Protein AF-A0AAE3C5A6-F1 (afdb_monomer_lite)

Foldseek 3Di:
DDDDDPAAEAEDELVVLLCLLPLVNLLVVQVVVVVVCVPPPDDDPLNVLCVVLPSNRSSVVSLVVVLVVCLRHQYEYACQLDDVVSVVSSCVSNVHDVQRHRYKHWDQFPVQGTFWIQCDADPVRGGPLFKTFGDPSWQKWWDDPNDIGGLLPDDWAKTFIFTWDDDPPDIDGRHGSQWIWTFDDNPDGTMTTSHIWGEKDWQPFDKDFDPVVVADPPWTKIFIQWDDFPQQTFHRLSQLQVQLCVVFVPPDRWAWEWEADQVSQAIEIETQDAPPTNQDDDVSSLVSSVVTPRCPRVVVCVVVRRYHYYYDNDDGIDTPDDLVVVVVCCVVVVDPPCSSDDGNYMYIHDDPPPPD

Radius of gyration: 23.06 Å; chains: 1; bounding box: 64×59×74 Å

Secondary structure (DSSP, 8-state):
--PPP---EEE--HHHHHHHH-HHHHHHHHHHHHHH-TT-----HHHHHHHHH-HHHHHHHHHHHHHHHHTTPEEEE--TT--HHHHHHHHHHHTPPTT---EEEEEEETTTEEEEE---B-TTS-B-TTEEEEPTTSEEEEEETTEEEEGGGPPSEEEEEEEEEEETTEEEEEEEEEEEEEEEE-SSS-EEEEEEEEBPEE-SS-EEE-GGG-PPTT-EEEE-SEEEETTEEEE-HHHHHHHHHHHTT-SSPP-EEEEEPTTSS-EEEEEE--TT-S--HHHHHHHHHTTSTT-HHHHHHHHTTSEEEEEESS--EEESS-HHHHHHHHHTTSS-GGGGPPPSEEEEE-------

pLDDT: mean 84.57, std 10.91, range [27.14, 95.44]

Sequence (356 aa):
MLSLENISIVSAPASTILGWADLDKLHQSLKNSLNTLVGSRESSDLIRMISNLGVGAAAVELQKLLSKALSQATIVFSISSMTENDWSKIRKFMGWKRGSERYTNLYVGSEVGPFAANIDRDDSGLPLSDRMLVFPLSLPAVRRGEKIEPISRTREGLSRLLVSRLNGSEPIINIDTGDVVTIVDQRGLPKIGGQVLRAAFPLKIGLRFSSELKILQGSKVFVGDYFNIKGLEIVNPHRLLTCLSSKCKMKERLSALIVADIDMRQFVMILPILQSSRCTGVEDIKNKLSQCPGVEYIRRAIQGNQLRLETISSQPFETETPKSELLKRVKNGELPKGILKRWPLYLIIPSPTLAH

Structure (mmCIF, N/CA/C/O backbone):
data_AF-A0AAE3C5A6-F1
#
_entry.id   AF-A0AAE3C5A6-F1
#
loop_
_atom_site.group_PDB
_atom_site.id
_atom_site.type_symbol
_atom_site.label_atom_id
_atom_site.label_alt_id
_atom_site.label_comp_id
_atom_site.label_asym_id
_atom_site.label_entity_id
_atom_site.label_seq_id
_atom_site.pdbx_PDB_ins_code
_atom_site.Cartn_x
_atom_site.Cartn_y
_atom_site.Cartn_z
_atom_site.occupancy
_atom_site.B_iso_or_equiv
_atom_site.auth_seq_id
_atom_site.auth_comp_id
_atom_site.auth_asym_id
_atom_site.auth_atom_id
_atom_site.pdbx_PDB_model_num
ATOM 1 N N . MET A 1 1 ? 9.953 -26.834 -33.637 1.00 33.88 1 MET A N 1
ATOM 2 C CA . MET A 1 1 ? 11.011 -25.946 -33.113 1.00 33.88 1 MET A CA 1
ATOM 3 C C . MET A 1 1 ? 10.310 -24.839 -32.337 1.00 33.88 1 MET A C 1
ATOM 5 O O . MET A 1 1 ? 9.593 -24.064 -32.949 1.00 33.88 1 MET A O 1
ATOM 9 N N . LEU A 1 2 ? 10.381 -24.848 -31.003 1.00 27.14 2 LEU A N 1
ATOM 10 C CA . LEU A 1 2 ? 9.843 -23.768 -30.166 1.00 27.14 2 LEU A CA 1
ATOM 11 C C . LEU A 1 2 ? 10.944 -22.712 -30.038 1.00 27.14 2 LEU A C 1
ATOM 13 O O . LEU A 1 2 ? 11.921 -22.944 -29.332 1.00 27.14 2 LEU A O 1
ATOM 17 N N . SER A 1 3 ? 10.832 -21.597 -30.757 1.00 34.69 3 SER A N 1
ATOM 18 C CA . SER A 1 3 ? 11.680 -20.426 -30.521 1.00 34.69 3 SER A CA 1
ATOM 19 C C . SER A 1 3 ? 10.935 -19.467 -29.601 1.00 34.69 3 SER A C 1
ATOM 21 O O . SER A 1 3 ? 9.836 -19.026 -29.936 1.00 34.69 3 SER A O 1
ATOM 23 N N . LEU A 1 4 ? 11.522 -19.135 -28.454 1.00 50.72 4 LEU A N 1
ATOM 24 C CA . LEU A 1 4 ? 11.087 -17.969 -27.692 1.00 50.72 4 LEU A CA 1
ATOM 25 C C . LEU A 1 4 ? 11.576 -16.724 -28.439 1.00 50.72 4 LEU A C 1
ATOM 27 O O . LEU A 1 4 ? 12.744 -16.657 -28.822 1.00 50.72 4 LEU A O 1
ATOM 31 N N . GLU A 1 5 ? 10.688 -15.755 -28.670 1.00 57.66 5 GLU A N 1
ATOM 32 C CA . GLU A 1 5 ? 11.098 -14.417 -29.105 1.00 57.66 5 GLU A CA 1
ATOM 33 C C . GLU A 1 5 ? 12.124 -13.838 -28.112 1.00 57.66 5 GLU A C 1
ATOM 35 O O . GLU A 1 5 ? 12.179 -14.244 -26.948 1.00 57.66 5 GLU A O 1
ATOM 40 N N . ASN A 1 6 ? 12.941 -12.876 -28.549 1.00 60.81 6 ASN A N 1
ATOM 41 C CA . ASN A 1 6 ? 13.829 -12.144 -27.645 1.00 60.81 6 ASN A CA 1
ATOM 42 C C . ASN A 1 6 ? 12.987 -11.322 -26.653 1.00 60.81 6 ASN A C 1
ATOM 44 O O . ASN A 1 6 ? 12.612 -10.182 -26.928 1.00 60.81 6 ASN A O 1
ATOM 48 N N . ILE A 1 7 ? 12.675 -11.910 -25.498 1.00 68.12 7 ILE A N 1
ATOM 49 C CA . ILE A 1 7 ? 11.911 -11.268 -24.430 1.00 68.12 7 ILE A CA 1
ATOM 50 C C . ILE A 1 7 ? 12.892 -10.609 -23.454 1.00 68.12 7 ILE A C 1
ATOM 52 O O . ILE A 1 7 ? 13.649 -11.286 -22.761 1.00 68.12 7 ILE A O 1
ATOM 56 N N . SER A 1 8 ? 12.829 -9.281 -23.345 1.00 77.75 8 SER A N 1
ATOM 57 C CA . SER A 1 8 ? 13.505 -8.532 -22.280 1.00 77.75 8 SER A CA 1
ATOM 58 C C . SER A 1 8 ? 12.577 -8.394 -21.073 1.00 77.75 8 SER A C 1
ATOM 60 O O . SER A 1 8 ? 11.500 -7.802 -21.178 1.00 77.75 8 SER A O 1
ATOM 62 N N . ILE A 1 9 ? 12.994 -8.921 -19.919 1.00 81.00 9 ILE A N 1
ATOM 63 C CA . ILE A 1 9 ? 12.240 -8.848 -18.659 1.00 81.00 9 ILE A CA 1
ATOM 64 C C . ILE A 1 9 ? 12.990 -7.964 -17.670 1.00 81.00 9 ILE A C 1
ATOM 66 O O . ILE A 1 9 ? 14.184 -8.143 -17.443 1.00 81.00 9 ILE A O 1
ATOM 70 N N . VAL A 1 10 ? 12.273 -7.034 -17.042 1.00 81.38 10 VAL A N 1
ATOM 71 C CA . VAL A 1 10 ? 12.812 -6.176 -15.982 1.00 81.38 10 VAL A CA 1
ATOM 72 C C . VAL A 1 10 ? 11.997 -6.418 -14.723 1.00 81.38 10 VAL A C 1
ATOM 74 O O . VAL A 1 10 ? 10.833 -6.033 -14.647 1.00 81.38 10 VAL A O 1
ATOM 77 N N . SER A 1 11 ? 12.608 -7.054 -13.726 1.00 83.50 11 SER A N 1
ATOM 78 C CA . SER A 1 11 ? 12.000 -7.246 -12.409 1.00 83.50 11 SER A CA 1
ATOM 79 C C . SER A 1 11 ? 12.564 -6.222 -11.433 1.00 83.50 11 SER A C 1
ATOM 81 O O . SER A 1 11 ? 13.764 -6.217 -11.153 1.00 83.50 11 SER A O 1
ATOM 83 N N . ALA A 1 12 ? 11.717 -5.320 -10.942 1.00 81.56 12 ALA A N 1
ATOM 84 C CA . ALA A 1 12 ? 12.124 -4.280 -10.004 1.00 81.56 12 ALA A CA 1
ATOM 85 C C . ALA A 1 12 ? 10.945 -3.836 -9.126 1.00 81.56 12 ALA A C 1
ATOM 87 O O . ALA A 1 12 ? 9.796 -3.898 -9.557 1.00 81.56 12 ALA A O 1
ATOM 88 N N . PRO A 1 13 ? 11.184 -3.317 -7.909 1.00 81.69 13 PRO A N 1
ATOM 89 C CA . PRO A 1 13 ? 10.126 -2.685 -7.129 1.00 81.69 13 PRO A CA 1
ATOM 90 C C . PRO A 1 13 ? 9.462 -1.538 -7.904 1.00 81.69 13 PRO A C 1
ATOM 92 O O . PRO A 1 13 ? 10.146 -0.740 -8.548 1.00 81.69 13 PRO A O 1
ATOM 95 N N . ALA A 1 14 ? 8.142 -1.381 -7.762 1.00 82.50 14 ALA A N 1
ATOM 96 C CA . ALA A 1 14 ? 7.380 -0.302 -8.405 1.00 82.50 14 ALA A CA 1
ATOM 97 C C . ALA A 1 14 ? 7.975 1.089 -8.136 1.00 82.50 14 ALA A C 1
ATOM 99 O O . ALA A 1 14 ? 8.014 1.951 -9.011 1.00 82.50 14 ALA A O 1
ATOM 100 N N . SER A 1 15 ? 8.485 1.300 -6.917 1.00 82.38 15 SER A N 1
ATOM 101 C CA . SER A 1 15 ? 9.137 2.543 -6.502 1.00 82.38 15 SER A CA 1
ATOM 102 C C . SER A 1 15 ? 10.392 2.869 -7.309 1.00 82.38 15 SER A C 1
ATOM 104 O O . SER A 1 15 ? 10.692 4.045 -7.485 1.00 82.38 15 SER A O 1
ATOM 106 N N . THR A 1 16 ? 11.117 1.853 -7.782 1.00 86.31 16 THR A N 1
ATOM 107 C CA . THR A 1 16 ? 12.322 2.019 -8.601 1.00 86.31 16 THR A CA 1
ATOM 108 C C . THR A 1 16 ? 11.945 2.491 -9.999 1.00 86.31 16 THR A C 1
ATOM 110 O O . THR A 1 16 ? 12.441 3.525 -10.438 1.00 86.31 16 THR A O 1
ATOM 113 N N . ILE A 1 17 ? 10.991 1.812 -10.649 1.00 88.25 17 ILE A N 1
ATOM 114 C CA . ILE A 1 17 ? 10.481 2.214 -11.970 1.00 88.25 17 ILE A CA 1
ATOM 115 C C . ILE A 1 17 ? 9.883 3.623 -11.908 1.00 88.25 17 ILE A C 1
ATOM 117 O O . ILE A 1 17 ? 10.185 4.476 -12.740 1.00 88.25 17 ILE A O 1
ATOM 121 N N . LEU A 1 18 ? 9.090 3.907 -10.871 1.00 89.25 18 LEU A N 1
ATOM 122 C CA . LEU A 1 18 ? 8.539 5.238 -10.635 1.00 89.25 18 LEU A CA 1
ATOM 123 C C . LEU A 1 18 ? 9.635 6.281 -10.368 1.00 89.25 18 LEU A C 1
ATOM 125 O O . LEU A 1 18 ? 9.471 7.433 -10.746 1.00 89.25 18 LEU A O 1
ATOM 129 N N . GLY A 1 19 ? 10.739 5.902 -9.721 1.00 90.25 19 GLY A N 1
ATOM 130 C CA . GLY A 1 19 ? 11.899 6.770 -9.515 1.00 90.25 19 GLY A CA 1
ATOM 131 C C . GLY A 1 19 ? 12.565 7.187 -10.826 1.00 90.25 19 GLY A C 1
ATOM 132 O O . GLY A 1 19 ? 12.974 8.336 -10.947 1.00 90.25 19 GLY A O 1
ATOM 133 N N . TRP A 1 20 ? 12.612 6.295 -11.819 1.00 91.19 20 TRP A N 1
ATOM 134 C CA . TRP A 1 20 ? 13.094 6.615 -13.167 1.00 91.19 20 TRP A CA 1
ATOM 135 C C . TRP A 1 20 ? 12.087 7.443 -13.968 1.00 91.19 20 TRP A C 1
ATOM 137 O O . TRP A 1 20 ? 12.475 8.378 -14.665 1.00 91.19 20 TRP A O 1
ATOM 147 N N . ALA A 1 21 ? 10.793 7.137 -13.845 1.00 92.06 21 ALA A N 1
ATOM 148 C CA . ALA A 1 21 ? 9.720 7.830 -14.558 1.00 92.06 21 ALA A CA 1
ATOM 149 C C . ALA A 1 21 ? 9.434 9.251 -14.026 1.00 92.06 21 ALA A C 1
ATOM 151 O O . ALA A 1 21 ? 8.915 10.102 -14.748 1.00 92.06 21 ALA A O 1
ATOM 152 N N . ASP A 1 22 ? 9.751 9.520 -12.760 1.00 93.25 22 ASP A N 1
ATOM 153 C CA . ASP A 1 22 ? 9.492 10.791 -12.086 1.00 93.25 22 ASP A CA 1
ATOM 154 C C . ASP A 1 22 ? 10.733 11.693 -12.126 1.00 93.25 22 ASP A C 1
ATOM 156 O O . ASP A 1 22 ? 11.653 11.532 -11.323 1.00 93.25 22 ASP A O 1
ATOM 160 N N . LEU A 1 23 ? 10.760 12.643 -13.066 1.00 91.12 23 LEU A N 1
ATOM 161 C CA . LEU A 1 23 ? 11.948 13.455 -13.357 1.00 91.12 23 LEU A CA 1
ATOM 162 C C . LEU A 1 23 ? 12.473 14.211 -12.126 1.00 91.12 23 LEU A C 1
ATOM 164 O O . LEU A 1 23 ? 13.682 14.269 -11.914 1.00 91.12 23 LEU A O 1
ATOM 168 N N . ASP A 1 24 ? 11.579 14.720 -11.275 1.00 89.94 24 ASP A N 1
ATOM 169 C CA . ASP A 1 24 ? 11.961 15.417 -10.043 1.00 89.94 24 ASP A CA 1
ATOM 170 C C . ASP A 1 24 ? 12.698 14.489 -9.071 1.00 89.94 24 ASP A C 1
ATOM 172 O O . ASP A 1 24 ? 13.691 14.882 -8.453 1.00 89.94 24 ASP A O 1
ATOM 176 N N . LYS A 1 25 ? 12.243 13.235 -8.953 1.00 88.62 25 LYS A N 1
ATOM 177 C CA . LYS A 1 25 ? 12.907 12.235 -8.108 1.00 88.62 25 LYS A CA 1
ATOM 178 C C . LYS A 1 25 ? 14.245 11.830 -8.694 1.00 88.62 25 LYS A C 1
ATOM 180 O O . LYS A 1 25 ? 15.215 11.766 -7.948 1.00 88.62 25 LYS A O 1
ATOM 185 N N . LEU A 1 26 ? 14.309 11.596 -10.005 1.00 88.94 26 LEU A N 1
ATOM 186 C CA . LEU A 1 26 ? 15.558 11.263 -10.682 1.00 88.94 26 LEU A CA 1
ATOM 187 C C . LEU A 1 26 ? 16.595 12.377 -10.487 1.00 88.94 26 LEU A C 1
ATOM 189 O O . LEU A 1 26 ? 17.723 12.103 -10.084 1.00 88.94 26 LEU A O 1
ATOM 193 N N . HIS A 1 27 ? 16.189 13.634 -10.672 1.00 90.44 27 HIS A N 1
ATOM 194 C CA . HIS A 1 27 ? 17.031 14.804 -10.439 1.00 90.44 27 HIS A CA 1
ATOM 195 C C . HIS A 1 27 ? 17.546 14.870 -8.990 1.00 90.44 27 HIS A C 1
ATOM 197 O O . HIS A 1 27 ? 18.751 15.014 -8.767 1.00 90.44 27 HIS A O 1
ATOM 203 N N . GLN A 1 28 ? 16.665 14.711 -7.996 1.00 86.88 28 GLN A N 1
ATOM 204 C CA . GLN A 1 28 ? 17.061 14.693 -6.582 1.00 86.88 28 GLN A CA 1
ATOM 205 C C . GLN A 1 28 ? 17.999 13.526 -6.250 1.00 86.88 28 GLN A C 1
ATOM 207 O O . GLN A 1 28 ? 18.977 13.713 -5.528 1.00 86.88 28 GLN A O 1
ATOM 212 N N . SER A 1 29 ? 17.730 12.333 -6.782 1.00 84.69 29 SER A N 1
ATOM 213 C CA . SER A 1 29 ? 18.579 11.156 -6.597 1.00 84.69 29 SER A CA 1
ATOM 214 C C . SER A 1 29 ? 19.974 11.369 -7.177 1.00 84.69 29 SER A C 1
ATOM 216 O O . SER A 1 29 ? 20.945 11.116 -6.472 1.00 84.69 29 SER A O 1
ATOM 218 N N . LEU A 1 30 ? 20.088 11.907 -8.395 1.00 85.31 30 LEU A N 1
ATOM 219 C CA . LEU A 1 30 ? 21.380 12.229 -9.009 1.00 85.31 30 LEU A CA 1
ATOM 220 C C . LEU A 1 30 ? 22.160 13.248 -8.175 1.00 85.31 30 LEU A C 1
ATOM 222 O O . LEU A 1 30 ? 23.334 13.032 -7.882 1.00 85.31 30 LEU A O 1
ATOM 226 N N . LYS A 1 31 ? 21.498 14.320 -7.720 1.00 85.19 31 LYS A N 1
ATOM 227 C CA . LYS A 1 31 ? 22.115 15.327 -6.846 1.00 85.19 31 LYS A CA 1
ATOM 228 C C . LYS A 1 31 ? 22.648 14.708 -5.550 1.00 85.19 31 LYS A C 1
ATOM 230 O O . LYS A 1 31 ? 23.776 14.983 -5.152 1.00 85.19 31 LYS A O 1
ATOM 235 N N . ASN A 1 32 ? 21.854 13.853 -4.905 1.00 82.69 32 ASN A N 1
ATOM 236 C CA . ASN A 1 32 ? 22.250 13.189 -3.663 1.00 82.69 32 ASN A CA 1
ATOM 237 C C . ASN A 1 32 ? 23.428 12.230 -3.873 1.00 82.69 32 ASN A C 1
ATOM 239 O O . ASN A 1 32 ? 24.357 12.236 -3.071 1.00 82.69 32 ASN A O 1
ATOM 243 N N . SER A 1 33 ? 23.408 11.445 -4.954 1.00 77.94 33 SER A N 1
ATOM 244 C CA . SER A 1 33 ? 24.492 10.522 -5.297 1.00 77.94 33 SER A CA 1
ATOM 245 C C . SER A 1 33 ? 25.804 11.254 -5.587 1.00 77.94 33 SER A C 1
ATOM 247 O O . SER A 1 33 ? 26.853 10.827 -5.115 1.00 77.94 33 SER A O 1
ATOM 249 N N . LEU A 1 34 ? 25.764 12.386 -6.292 1.00 77.44 34 LEU A N 1
ATOM 250 C CA . LEU A 1 34 ? 26.961 13.193 -6.556 1.00 77.44 34 LEU A CA 1
ATOM 251 C C . LEU A 1 34 ? 27.562 13.785 -5.279 1.00 77.44 34 LEU A C 1
ATOM 253 O O . LEU A 1 34 ? 28.775 13.739 -5.097 1.00 77.44 34 LEU A O 1
ATOM 257 N N . ASN A 1 35 ? 26.723 14.260 -4.355 1.00 71.38 35 ASN A N 1
ATOM 258 C CA . ASN A 1 35 ? 27.187 14.781 -3.067 1.00 71.38 35 ASN A CA 1
ATOM 259 C C . ASN A 1 35 ? 27.873 13.708 -2.203 1.00 71.38 35 ASN A C 1
ATOM 261 O O . ASN A 1 35 ? 28.701 14.042 -1.361 1.00 71.38 35 ASN A O 1
ATOM 265 N N . THR A 1 36 ? 27.552 12.425 -2.405 1.00 66.75 36 THR A N 1
ATOM 266 C CA . THR A 1 36 ? 28.224 11.303 -1.724 1.00 66.75 36 THR A CA 1
ATOM 267 C C . THR A 1 36 ? 29.510 10.833 -2.407 1.00 66.75 36 THR A C 1
ATOM 269 O O . THR A 1 36 ? 30.253 10.065 -1.807 1.00 66.75 36 THR A O 1
ATOM 272 N N . LEU A 1 37 ? 29.787 11.289 -3.632 1.00 66.56 37 LEU A N 1
ATOM 273 C CA . LEU A 1 37 ? 30.962 10.909 -4.430 1.00 66.56 37 LEU A CA 1
ATOM 274 C C . LEU A 1 37 ? 32.119 11.919 -4.327 1.00 66.56 37 LEU A C 1
ATOM 276 O O . LEU A 1 37 ? 33.119 11.787 -5.032 1.00 66.56 37 LEU A O 1
ATOM 280 N N . VAL A 1 38 ? 32.013 12.922 -3.445 1.00 55.25 38 VAL A N 1
ATOM 281 C CA . VAL A 1 38 ? 33.084 13.893 -3.176 1.00 55.25 38 VAL A CA 1
ATOM 282 C C . VAL A 1 38 ? 34.313 13.144 -2.636 1.00 55.25 38 VAL A C 1
ATOM 284 O O . VAL A 1 38 ? 34.378 12.814 -1.457 1.00 55.25 38 VAL A O 1
ATOM 287 N N . GLY A 1 39 ? 35.271 12.837 -3.520 1.00 53.84 39 GLY A N 1
ATOM 288 C CA . GLY A 1 39 ? 36.528 12.148 -3.199 1.00 53.84 39 GLY A CA 1
ATOM 289 C C . GLY A 1 39 ? 36.825 10.867 -3.994 1.00 53.84 39 GLY A C 1
ATOM 290 O O . GLY A 1 39 ? 37.961 10.397 -3.948 1.00 53.84 39 GLY A O 1
ATOM 291 N N . SER A 1 40 ? 35.876 10.306 -4.757 1.00 57.16 40 SER A N 1
ATOM 292 C CA . SER A 1 40 ? 36.147 9.124 -5.597 1.00 57.16 40 SER A CA 1
ATOM 293 C C . SER A 1 40 ? 36.776 9.532 -6.936 1.00 57.16 40 SER A C 1
ATOM 295 O O . SER A 1 40 ? 36.159 10.263 -7.708 1.00 57.16 40 SER A O 1
ATOM 297 N N . ARG A 1 41 ? 37.994 9.055 -7.229 1.00 51.75 41 ARG A N 1
ATOM 298 C CA . ARG A 1 41 ? 38.769 9.405 -8.442 1.00 51.75 41 ARG A CA 1
ATOM 299 C C . ARG A 1 41 ? 38.295 8.734 -9.743 1.00 51.75 41 ARG A C 1
ATOM 301 O O . ARG A 1 41 ? 38.885 8.979 -10.790 1.00 51.75 41 ARG A O 1
ATOM 308 N N . GLU A 1 42 ? 37.245 7.919 -9.714 1.00 55.28 42 GLU A N 1
ATOM 309 C CA . GLU A 1 42 ? 36.729 7.261 -10.918 1.00 55.28 42 GLU A CA 1
ATOM 310 C C . GLU A 1 42 ? 35.677 8.129 -11.622 1.00 55.28 42 GLU A C 1
ATOM 312 O O . GLU A 1 42 ? 34.523 8.229 -11.204 1.00 55.28 42 GLU A O 1
ATOM 317 N N . SER A 1 43 ? 36.083 8.765 -12.725 1.00 56.03 43 SER A N 1
ATOM 318 C CA . SER A 1 43 ? 35.177 9.479 -13.628 1.00 56.03 43 SER A CA 1
ATOM 319 C C . SER A 1 43 ? 34.438 8.478 -14.514 1.00 56.03 43 SER A C 1
ATOM 321 O O . SER A 1 43 ? 34.853 8.211 -15.641 1.00 56.03 43 SER A O 1
ATOM 323 N N . SER A 1 44 ? 33.319 7.944 -14.031 1.00 71.38 44 SER A N 1
ATOM 324 C CA . SER A 1 44 ? 32.390 7.219 -14.905 1.00 71.38 44 SER A CA 1
ATOM 325 C C . SER A 1 44 ? 31.837 8.154 -15.994 1.00 71.38 44 SER A C 1
ATOM 327 O O . SER A 1 44 ? 31.675 9.357 -15.768 1.00 71.38 44 SER A O 1
ATOM 329 N N . ASP A 1 45 ? 31.501 7.615 -17.172 1.00 76.62 45 ASP A N 1
ATOM 330 C CA . ASP A 1 45 ? 30.868 8.378 -18.264 1.00 76.62 45 ASP A CA 1
ATOM 331 C C . ASP A 1 45 ? 29.616 9.145 -17.800 1.00 76.62 45 ASP A C 1
ATOM 333 O O . ASP A 1 45 ? 29.312 10.228 -18.304 1.00 76.62 45 ASP A O 1
ATOM 337 N N . LEU A 1 46 ? 28.932 8.614 -16.783 1.00 76.00 46 LEU A N 1
ATOM 338 C CA . LEU A 1 46 ? 27.799 9.238 -16.110 1.00 76.00 46 LEU A CA 1
ATOM 339 C C . LEU A 1 46 ? 28.186 10.536 -15.386 1.00 76.00 46 LEU A C 1
ATOM 341 O O . LEU A 1 46 ? 27.503 11.546 -15.541 1.00 76.00 46 LEU A O 1
ATOM 345 N N . ILE A 1 47 ? 29.282 10.538 -14.622 1.00 79.12 47 ILE A N 1
ATOM 346 C CA . ILE A 1 47 ? 29.768 11.740 -13.927 1.00 79.12 47 ILE A CA 1
ATOM 347 C C . ILE A 1 47 ? 30.166 12.802 -14.954 1.00 79.12 47 ILE A C 1
ATOM 349 O O . ILE A 1 47 ? 29.779 13.959 -14.811 1.00 79.12 47 ILE A O 1
ATOM 353 N N . ARG A 1 48 ? 30.853 12.408 -16.035 1.00 80.81 48 ARG A N 1
ATOM 354 C CA . ARG A 1 48 ? 31.214 13.329 -17.124 1.00 80.81 48 ARG A CA 1
ATOM 355 C C . ARG A 1 48 ? 29.978 13.927 -17.803 1.00 80.81 48 ARG A C 1
ATOM 357 O O . ARG A 1 48 ? 29.937 15.133 -18.029 1.00 80.81 48 ARG A O 1
ATOM 364 N N . MET A 1 49 ? 28.958 13.115 -18.090 1.00 81.19 49 MET A N 1
ATOM 365 C CA . MET A 1 49 ? 27.685 13.595 -18.640 1.00 81.19 49 MET A CA 1
ATOM 366 C C . MET A 1 49 ? 27.037 14.635 -17.720 1.00 81.19 49 MET A C 1
ATOM 368 O O . MET A 1 49 ? 26.612 15.689 -18.194 1.00 81.19 49 MET A O 1
ATOM 372 N N . ILE A 1 50 ? 26.980 14.360 -16.413 1.00 84.38 50 ILE A N 1
ATOM 373 C CA . ILE A 1 50 ? 26.347 15.273 -15.459 1.00 84.38 50 ILE A CA 1
ATOM 374 C C . ILE A 1 50 ? 27.146 16.573 -15.312 1.00 84.38 50 ILE A C 1
ATOM 376 O O . ILE A 1 50 ? 26.540 17.643 -15.287 1.00 84.38 50 ILE A O 1
ATOM 380 N N . SER A 1 51 ? 28.478 16.508 -15.279 1.00 80.88 51 SER A N 1
ATOM 381 C CA . SER A 1 51 ? 29.333 17.700 -15.245 1.00 80.88 51 SER A CA 1
ATOM 382 C C . SER A 1 51 ? 29.172 18.570 -16.494 1.00 80.88 51 SER A C 1
ATOM 384 O O . SER A 1 51 ? 29.131 19.791 -16.378 1.00 80.88 51 SER A O 1
ATOM 386 N N . ASN A 1 52 ? 29.032 17.960 -17.676 1.00 84.38 52 ASN A N 1
ATOM 387 C CA . ASN A 1 52 ? 28.916 18.690 -18.941 1.00 84.38 52 ASN A CA 1
ATOM 388 C C . ASN A 1 52 ? 27.533 19.328 -19.148 1.00 84.38 52 ASN A C 1
ATOM 390 O O . ASN A 1 52 ? 27.441 20.440 -19.659 1.00 84.38 52 ASN A O 1
ATOM 394 N N . LEU A 1 53 ? 26.455 18.621 -18.795 1.00 87.12 53 LEU A N 1
ATOM 395 C CA . LEU A 1 53 ? 25.078 19.070 -19.047 1.00 87.12 53 LEU A CA 1
ATOM 396 C C . LEU A 1 53 ? 24.462 19.829 -17.862 1.00 87.12 53 LEU A C 1
ATOM 398 O O . LEU A 1 53 ? 23.475 20.545 -18.022 1.00 87.12 53 LEU A O 1
ATOM 402 N N . GLY A 1 54 ? 25.006 19.645 -16.660 1.00 87.69 54 GLY A N 1
ATOM 403 C CA . GLY A 1 54 ? 24.338 19.990 -15.410 1.00 87.69 54 GLY A CA 1
ATOM 404 C C . GLY A 1 54 ? 23.291 18.942 -15.004 1.00 87.69 54 GLY A C 1
ATOM 405 O O . GLY A 1 54 ? 22.697 18.250 -15.833 1.00 87.69 54 GLY A O 1
ATOM 406 N N . VAL A 1 55 ? 23.037 18.828 -13.694 1.00 87.56 55 VAL A N 1
ATOM 407 C CA . VAL A 1 55 ? 22.225 17.740 -13.101 1.00 87.56 55 VAL A CA 1
ATOM 408 C C . VAL A 1 55 ? 20.810 17.660 -13.692 1.00 87.56 55 VAL A C 1
ATOM 410 O O . VAL A 1 55 ? 20.310 16.564 -13.938 1.00 87.56 55 VAL A O 1
ATOM 413 N N . GLY A 1 56 ? 20.167 18.803 -13.952 1.00 88.88 56 GLY A N 1
ATOM 414 C CA . GLY A 1 56 ? 18.808 18.847 -14.500 1.00 88.88 56 GLY A CA 1
ATOM 415 C C . GLY A 1 56 ? 18.718 18.300 -15.928 1.00 88.88 56 GLY A C 1
ATOM 416 O O . GLY A 1 56 ? 17.914 17.409 -16.196 1.00 88.88 56 GLY A O 1
ATOM 417 N N . ALA A 1 57 ? 19.569 18.787 -16.836 1.00 90.38 57 ALA A N 1
ATOM 418 C CA . ALA A 1 57 ? 19.584 18.319 -18.223 1.00 90.38 57 ALA A CA 1
ATOM 419 C C . ALA A 1 57 ? 20.079 16.867 -18.329 1.00 90.38 57 ALA A C 1
ATOM 421 O O . ALA A 1 57 ? 19.523 16.084 -19.098 1.00 90.38 57 ALA A O 1
ATOM 422 N N . ALA A 1 58 ? 21.043 16.469 -17.492 1.00 90.50 58 ALA A N 1
ATOM 423 C CA . ALA A 1 58 ? 21.476 15.078 -17.403 1.00 90.50 58 ALA A CA 1
ATOM 424 C C . ALA A 1 58 ? 20.347 14.142 -16.937 1.00 90.50 58 ALA A C 1
ATOM 426 O O . ALA A 1 58 ? 20.204 13.050 -17.479 1.00 90.50 58 ALA A O 1
ATOM 427 N N . ALA A 1 59 ? 19.501 14.562 -15.986 1.00 92.56 59 ALA A N 1
ATOM 428 C CA . ALA A 1 59 ? 18.342 13.772 -15.563 1.00 92.56 59 ALA A CA 1
ATOM 429 C C . ALA A 1 59 ? 17.366 13.511 -16.723 1.00 92.56 59 ALA A C 1
ATOM 431 O O . ALA A 1 59 ? 16.880 12.390 -16.877 1.00 92.56 59 ALA A O 1
ATOM 432 N N . VAL A 1 60 ? 17.107 14.524 -17.558 1.00 93.12 60 VAL A N 1
ATOM 433 C CA . VAL A 1 60 ? 16.246 14.394 -18.746 1.00 93.12 60 VAL A CA 1
ATOM 434 C C . VAL A 1 60 ? 16.847 13.410 -19.749 1.00 93.12 60 VAL A C 1
ATOM 436 O O . VAL A 1 60 ? 16.147 12.511 -20.219 1.00 93.12 60 VAL A O 1
ATOM 439 N N . GLU A 1 61 ? 18.140 13.543 -20.047 1.00 92.88 61 GLU A N 1
ATOM 440 C CA . GLU A 1 61 ? 18.815 12.673 -21.013 1.00 92.88 61 GLU A CA 1
ATOM 441 C C . GLU A 1 61 ? 18.869 11.219 -20.522 1.00 92.88 61 GLU A C 1
ATOM 443 O O . GLU A 1 61 ? 18.522 10.298 -21.260 1.00 92.88 61 GLU A O 1
ATOM 448 N N . LEU A 1 62 ? 19.187 10.994 -19.245 1.00 90.62 62 LEU A N 1
ATOM 449 C CA . LEU A 1 62 ? 19.184 9.658 -18.645 1.00 90.62 62 LEU A CA 1
ATOM 450 C C . LEU A 1 62 ? 17.794 9.024 -18.660 1.00 90.62 62 LEU A C 1
ATOM 452 O O . LEU A 1 62 ? 17.663 7.849 -19.003 1.00 90.62 62 LEU A O 1
ATOM 456 N N . GLN A 1 63 ? 16.747 9.787 -18.333 1.00 93.88 63 GLN A N 1
ATOM 457 C CA . GLN A 1 63 ? 15.376 9.289 -18.415 1.00 93.88 63 GLN A CA 1
ATOM 458 C C . GLN A 1 63 ? 15.026 8.872 -19.848 1.00 93.88 63 GLN A C 1
ATOM 460 O O . GLN A 1 63 ? 14.414 7.823 -20.043 1.00 93.88 63 GLN A O 1
ATOM 465 N N . LYS A 1 64 ? 15.437 9.651 -20.853 1.00 93.88 64 LYS A N 1
ATOM 466 C CA . LYS A 1 64 ? 15.211 9.340 -22.270 1.00 93.88 64 LYS A CA 1
ATOM 467 C C . LYS A 1 64 ? 15.961 8.081 -22.711 1.00 93.88 64 LYS A C 1
ATOM 469 O O . LYS A 1 64 ? 15.373 7.232 -23.382 1.00 93.88 64 LYS A O 1
ATOM 474 N N . LEU A 1 65 ? 17.226 7.932 -22.318 1.00 90.88 65 LEU A N 1
ATOM 475 C CA . LEU A 1 65 ? 18.032 6.743 -22.614 1.00 90.88 65 LEU A CA 1
ATOM 476 C C . LEU A 1 65 ? 17.434 5.485 -21.972 1.00 90.88 65 LEU A C 1
ATOM 478 O O . LEU A 1 65 ? 17.256 4.476 -22.655 1.00 90.88 65 LEU A O 1
ATOM 482 N N . LEU A 1 66 ? 17.052 5.565 -20.692 1.00 91.19 66 LEU A N 1
ATOM 483 C CA . LEU A 1 66 ? 16.392 4.472 -19.974 1.00 91.19 66 LEU A CA 1
ATOM 484 C C . LEU A 1 66 ? 15.035 4.127 -20.596 1.00 91.19 66 LEU A C 1
ATOM 486 O O . LEU A 1 66 ? 14.759 2.959 -20.847 1.00 91.19 66 LEU A O 1
ATOM 490 N N . SER A 1 67 ? 14.211 5.132 -20.896 1.00 92.81 67 SER A N 1
ATOM 491 C CA . SER A 1 67 ? 12.919 4.960 -21.568 1.00 92.81 67 SER A CA 1
ATOM 492 C C . SER A 1 67 ? 13.079 4.203 -22.888 1.00 92.81 67 SER A C 1
ATOM 494 O O . SER A 1 67 ? 12.408 3.196 -23.113 1.00 92.81 67 SER A O 1
ATOM 496 N N . LYS A 1 68 ? 14.033 4.618 -23.733 1.00 91.06 68 LYS A N 1
ATOM 497 C CA . LYS A 1 68 ? 14.316 3.951 -25.009 1.00 91.06 68 LYS A CA 1
ATOM 498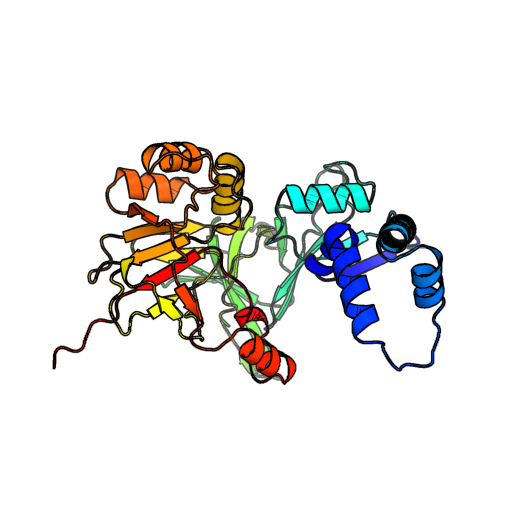 C C . LYS A 1 68 ? 14.737 2.495 -24.801 1.00 91.06 68 LYS A C 1
ATOM 500 O O . LYS A 1 68 ? 14.177 1.615 -25.453 1.00 91.06 68 LYS A O 1
ATOM 505 N N . ALA A 1 69 ? 15.675 2.250 -23.885 1.00 88.50 69 ALA A N 1
ATOM 506 C CA . ALA A 1 69 ? 16.194 0.914 -23.593 1.00 88.50 69 ALA A CA 1
ATOM 507 C C . ALA A 1 69 ? 15.122 -0.038 -23.033 1.00 88.50 69 ALA A C 1
ATOM 509 O O . ALA A 1 69 ? 15.140 -1.229 -23.332 1.00 88.50 69 ALA A O 1
ATOM 510 N N . LEU A 1 70 ? 14.179 0.483 -22.244 1.00 88.06 70 LEU A N 1
ATOM 511 C CA . LEU A 1 70 ? 13.164 -0.315 -21.554 1.00 88.06 70 LEU A CA 1
ATOM 512 C C . LEU A 1 70 ? 11.828 -0.392 -22.302 1.00 88.06 70 LEU A C 1
ATOM 514 O O . LEU A 1 70 ? 11.016 -1.246 -21.969 1.00 88.06 70 LEU A O 1
ATOM 518 N N . SER A 1 71 ? 11.585 0.450 -23.310 1.00 84.25 71 SER A N 1
ATOM 519 C CA . SER A 1 71 ? 10.277 0.604 -23.978 1.00 84.25 71 SER A CA 1
ATOM 520 C C . SER A 1 71 ? 9.616 -0.703 -24.444 1.00 84.25 71 SER A C 1
ATOM 522 O O . SER A 1 71 ? 8.390 -0.819 -24.422 1.00 84.25 71 SER A O 1
ATOM 524 N N . GLN A 1 72 ? 10.414 -1.698 -24.847 1.00 83.12 72 GLN A N 1
ATOM 525 C CA . GLN A 1 72 ? 9.922 -3.001 -25.307 1.00 83.12 72 GLN A CA 1
ATOM 526 C C . GLN A 1 72 ? 9.897 -4.080 -24.218 1.00 83.12 72 GLN A C 1
ATOM 528 O O . GLN A 1 72 ? 9.336 -5.150 -24.452 1.00 83.12 72 GLN A O 1
ATOM 533 N N . ALA A 1 73 ? 10.480 -3.821 -23.047 1.00 85.00 73 ALA A N 1
ATOM 534 C CA . ALA A 1 73 ? 10.573 -4.793 -21.970 1.00 85.00 73 ALA A CA 1
ATOM 535 C C . ALA A 1 73 ? 9.210 -5.055 -21.314 1.00 85.00 73 ALA A C 1
ATOM 537 O O . ALA A 1 73 ? 8.371 -4.159 -21.185 1.00 85.00 73 ALA A O 1
ATOM 538 N N . THR A 1 74 ? 9.022 -6.287 -20.842 1.00 86.12 74 THR A N 1
ATOM 539 C CA . THR A 1 74 ? 7.938 -6.613 -19.910 1.00 86.12 74 THR A CA 1
ATOM 540 C C . THR A 1 74 ? 8.420 -6.347 -18.490 1.00 86.12 74 THR A C 1
ATOM 542 O O . THR A 1 74 ? 9.458 -6.869 -18.073 1.00 86.12 74 THR A O 1
ATOM 545 N N . ILE A 1 75 ? 7.682 -5.531 -17.738 1.00 86.12 75 ILE A N 1
ATOM 546 C CA . ILE A 1 75 ? 8.067 -5.161 -16.371 1.00 86.12 75 ILE A CA 1
ATOM 547 C C . ILE A 1 75 ? 7.345 -6.057 -15.361 1.00 86.12 75 ILE A C 1
ATOM 549 O O . ILE A 1 75 ? 6.126 -6.186 -15.408 1.00 86.12 75 ILE A O 1
ATOM 553 N N . VAL A 1 76 ? 8.071 -6.639 -14.410 1.00 87.00 76 VAL A N 1
ATOM 554 C CA . VAL A 1 76 ? 7.504 -7.447 -13.319 1.00 87.00 76 VAL A CA 1
ATOM 555 C C . VAL A 1 76 ? 7.635 -6.681 -12.006 1.00 87.00 76 VAL A C 1
ATOM 557 O O . VAL A 1 76 ? 8.749 -6.403 -11.562 1.00 87.00 76 VAL A O 1
ATOM 560 N N . PHE A 1 77 ? 6.510 -6.298 -11.394 1.00 85.44 77 PHE A N 1
ATOM 561 C CA . PHE A 1 77 ? 6.491 -5.490 -10.166 1.00 85.44 77 PHE A CA 1
ATOM 562 C C . PHE A 1 77 ? 5.124 -5.506 -9.469 1.00 85.44 77 PHE A C 1
ATOM 564 O O . PHE A 1 77 ? 4.113 -5.774 -10.099 1.00 85.44 77 PHE A O 1
ATOM 571 N N . SER A 1 78 ? 5.067 -5.188 -8.171 1.00 80.94 78 SER A N 1
ATOM 572 C CA . SER A 1 78 ? 3.802 -5.127 -7.415 1.00 80.94 78 SER A CA 1
ATOM 573 C C . SER A 1 78 ? 3.074 -3.789 -7.594 1.00 80.94 78 SER A C 1
ATOM 575 O O . SER A 1 78 ? 3.679 -2.730 -7.426 1.00 80.94 78 SER A O 1
ATOM 577 N N . ILE A 1 79 ? 1.765 -3.819 -7.865 1.00 79.06 79 ILE A N 1
ATOM 578 C CA . ILE A 1 79 ? 0.967 -2.606 -8.148 1.00 79.06 79 ILE A CA 1
ATOM 579 C C . ILE A 1 79 ? 0.175 -2.069 -6.945 1.00 79.06 79 ILE A C 1
ATOM 581 O O . ILE A 1 79 ? -0.460 -1.019 -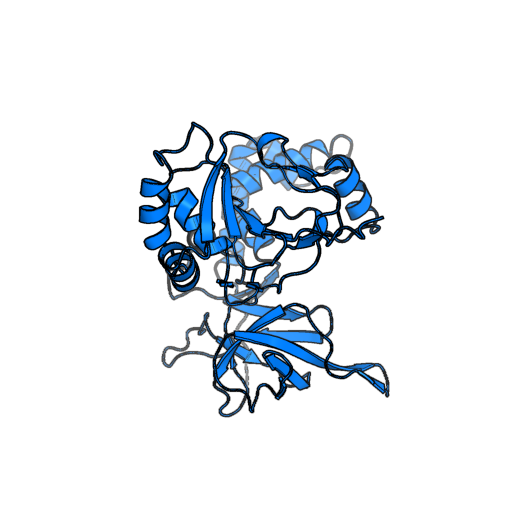7.051 1.00 79.06 79 ILE A O 1
ATOM 585 N N . SER A 1 80 ? 0.193 -2.763 -5.801 1.00 70.75 80 SER A N 1
ATOM 586 C CA . SER A 1 80 ? -0.752 -2.550 -4.689 1.00 70.75 80 SER A CA 1
ATOM 587 C C . SER A 1 80 ? -0.811 -1.113 -4.151 1.00 70.75 80 SER A C 1
ATOM 589 O O . SER A 1 80 ? -1.859 -0.675 -3.681 1.00 70.75 80 SER A O 1
ATOM 591 N N . SER A 1 81 ? 0.289 -0.358 -4.225 1.00 68.56 81 SER A N 1
ATOM 592 C CA . SER A 1 81 ? 0.382 1.013 -3.703 1.00 68.56 81 SER A CA 1
ATOM 593 C C . SER A 1 81 ? 0.335 2.108 -4.773 1.00 68.56 81 SER A C 1
ATOM 595 O O . SER A 1 81 ? 0.595 3.269 -4.456 1.00 68.56 81 SER A O 1
ATOM 597 N N . MET A 1 82 ? 0.090 1.765 -6.038 1.00 78.69 82 MET A N 1
ATOM 598 C CA . MET A 1 82 ? 0.148 2.735 -7.129 1.00 78.69 82 MET A CA 1
ATOM 599 C C . MET A 1 82 ? -1.128 3.555 -7.262 1.00 78.69 82 MET A C 1
ATOM 601 O O . MET A 1 82 ? -2.241 3.030 -7.273 1.00 78.69 82 MET A O 1
ATOM 605 N N . THR A 1 83 ? -0.955 4.863 -7.431 1.00 78.62 83 THR A N 1
ATOM 606 C CA . THR A 1 83 ? -2.035 5.782 -7.795 1.00 78.62 83 THR A CA 1
ATOM 607 C C . THR A 1 83 ? -2.146 5.919 -9.316 1.00 78.62 83 THR A C 1
ATOM 609 O O . THR A 1 83 ? -1.215 5.590 -10.050 1.00 78.62 83 THR A O 1
ATOM 612 N N . GLU A 1 84 ? -3.260 6.461 -9.815 1.00 81.75 84 GLU A N 1
ATOM 613 C CA . GLU A 1 84 ? -3.411 6.741 -11.255 1.00 81.75 84 GLU A CA 1
ATOM 614 C C . GLU A 1 84 ? -2.350 7.731 -11.765 1.00 81.75 84 GLU A C 1
ATOM 616 O O . GLU A 1 84 ? -1.874 7.625 -12.892 1.00 81.75 84 GLU A O 1
ATOM 621 N N . ASN A 1 85 ? -1.924 8.668 -10.914 1.00 84.62 85 ASN A N 1
ATOM 622 C CA . ASN A 1 85 ? -0.838 9.585 -11.242 1.00 84.62 85 ASN A CA 1
ATOM 623 C C . ASN A 1 85 ? 0.499 8.844 -11.405 1.00 84.62 85 ASN A C 1
ATOM 625 O O . ASN A 1 85 ? 1.248 9.133 -12.335 1.00 84.62 85 ASN A O 1
ATOM 629 N N . ASP A 1 86 ? 0.783 7.864 -10.541 1.00 87.50 86 ASP A N 1
ATOM 630 C CA . ASP A 1 86 ? 1.985 7.032 -10.671 1.00 87.50 86 ASP A CA 1
ATOM 631 C C . ASP A 1 86 ? 1.941 6.216 -11.970 1.00 87.50 86 ASP A C 1
ATOM 633 O O . ASP A 1 86 ? 2.923 6.178 -12.711 1.00 87.50 86 ASP A O 1
ATOM 637 N N . TRP A 1 87 ? 0.781 5.638 -12.301 1.00 87.81 87 TRP A N 1
ATOM 638 C CA . TRP A 1 87 ? 0.570 4.936 -13.568 1.00 87.81 87 TRP A CA 1
ATOM 639 C C . TRP A 1 87 ? 0.757 5.837 -14.784 1.00 87.81 87 TRP A C 1
ATOM 641 O O . TRP A 1 87 ? 1.404 5.433 -15.745 1.00 87.81 87 TRP A O 1
ATOM 651 N N . SER A 1 88 ? 0.237 7.064 -14.746 1.00 90.69 88 SER A N 1
ATOM 652 C CA . SER A 1 88 ? 0.417 8.043 -15.821 1.00 90.69 88 SER A CA 1
ATOM 653 C C . SER A 1 88 ? 1.898 8.346 -16.075 1.00 90.69 88 SER A C 1
ATOM 655 O O . SER A 1 88 ? 2.346 8.321 -17.224 1.00 90.69 88 SER A O 1
ATOM 657 N N . LYS A 1 89 ? 2.691 8.532 -15.008 1.00 93.38 89 LYS A N 1
ATOM 658 C CA . LYS A 1 89 ? 4.146 8.723 -15.116 1.00 93.38 89 LYS A CA 1
ATOM 659 C C . LYS A 1 89 ? 4.829 7.516 -15.758 1.00 93.38 89 LYS A C 1
ATOM 661 O O . LYS A 1 89 ? 5.593 7.695 -16.703 1.00 93.38 89 LYS A O 1
ATOM 666 N N . ILE A 1 90 ? 4.527 6.300 -15.293 1.00 91.38 90 ILE A N 1
ATOM 667 C CA . ILE A 1 90 ? 5.119 5.073 -15.850 1.00 91.38 90 ILE A CA 1
ATOM 668 C C . ILE A 1 90 ? 4.720 4.884 -17.316 1.00 91.38 90 ILE A C 1
ATOM 670 O O . ILE A 1 90 ? 5.590 4.641 -18.143 1.00 91.38 90 ILE A O 1
ATOM 674 N N . ARG A 1 91 ? 3.443 5.055 -17.674 1.00 91.69 91 ARG A N 1
ATOM 675 C CA . ARG A 1 91 ? 2.983 4.951 -19.069 1.00 91.69 91 ARG A CA 1
ATOM 676 C C . ARG A 1 91 ? 3.718 5.924 -19.980 1.00 91.69 91 ARG A C 1
ATOM 678 O O . ARG A 1 91 ? 4.201 5.513 -21.030 1.00 91.69 91 ARG A O 1
ATOM 685 N N . LYS A 1 92 ? 3.855 7.187 -19.559 1.00 93.44 92 LYS A N 1
ATOM 686 C CA . LYS A 1 92 ? 4.613 8.200 -20.306 1.00 93.44 92 LYS A CA 1
ATOM 687 C C . LYS A 1 92 ? 6.076 7.789 -20.473 1.00 93.44 92 LYS A C 1
ATOM 689 O O . LYS A 1 92 ? 6.603 7.886 -21.574 1.00 93.44 92 LYS A O 1
ATOM 694 N N . PHE A 1 93 ? 6.710 7.316 -19.402 1.00 93.31 93 PHE A N 1
ATOM 695 C CA . PHE A 1 93 ? 8.097 6.852 -19.417 1.00 93.31 93 PHE A CA 1
ATOM 696 C C . PHE A 1 93 ? 8.303 5.629 -20.322 1.00 93.31 93 PHE A C 1
ATOM 698 O O . PHE A 1 93 ? 9.291 5.568 -21.041 1.00 93.31 93 PHE A O 1
ATOM 705 N N . MET A 1 94 ? 7.369 4.682 -20.333 1.00 90.75 94 MET A N 1
ATOM 706 C CA . MET A 1 94 ? 7.470 3.458 -21.135 1.00 90.75 94 MET A CA 1
ATOM 707 C C . MET A 1 94 ? 6.960 3.621 -22.574 1.00 90.75 94 MET A C 1
ATOM 709 O O . MET A 1 94 ? 7.155 2.731 -23.397 1.00 90.75 94 MET A O 1
ATOM 713 N N . GLY A 1 95 ? 6.281 4.729 -22.890 1.00 91.19 95 GLY A N 1
ATOM 714 C CA . GLY A 1 95 ? 5.592 4.910 -24.170 1.00 91.19 95 GLY A CA 1
ATOM 715 C C . GLY A 1 95 ? 4.343 4.032 -24.324 1.00 91.19 95 GLY A C 1
ATOM 716 O O . GLY A 1 95 ? 3.924 3.742 -25.443 1.00 91.19 95 GLY A O 1
ATOM 717 N N . TRP A 1 96 ? 3.743 3.584 -23.219 1.00 89.44 96 TRP A N 1
ATOM 718 C CA . TRP A 1 96 ? 2.555 2.731 -23.241 1.00 89.44 96 TRP A CA 1
ATOM 719 C C . TRP A 1 96 ? 1.270 3.544 -23.381 1.00 89.44 96 TRP A C 1
ATOM 721 O O . TRP A 1 96 ? 1.098 4.584 -22.739 1.00 89.44 96 TRP A O 1
ATOM 731 N N . LYS A 1 97 ? 0.309 3.022 -24.151 1.00 88.31 97 LYS A N 1
ATOM 732 C CA . LYS A 1 97 ? -1.078 3.500 -24.099 1.00 88.31 97 LYS A CA 1
ATOM 733 C C . LYS A 1 97 ? -1.803 2.802 -22.950 1.00 88.31 97 LYS A C 1
ATOM 735 O O . LYS A 1 97 ? -1.500 1.654 -22.621 1.00 88.31 97 LYS A O 1
ATOM 740 N N . ARG A 1 98 ? -2.772 3.489 -22.345 1.00 86.06 98 ARG A N 1
ATOM 741 C CA . ARG A 1 98 ? -3.631 2.901 -21.309 1.00 86.06 98 ARG A CA 1
ATOM 742 C C . ARG A 1 98 ? -4.347 1.665 -21.868 1.00 86.06 98 ARG A C 1
ATOM 744 O O . ARG A 1 98 ? -4.949 1.766 -22.931 1.00 86.06 98 ARG A O 1
ATOM 751 N N . GLY A 1 99 ? -4.272 0.541 -21.161 1.00 80.00 99 GLY A N 1
ATOM 752 C CA . GLY A 1 99 ? -4.801 -0.756 -21.597 1.00 80.00 99 GLY A CA 1
ATOM 753 C C . GLY A 1 99 ? -3.836 -1.588 -22.450 1.00 80.00 99 GLY A C 1
ATOM 754 O O . GLY A 1 99 ? -4.171 -2.701 -22.813 1.00 80.00 99 GLY A O 1
ATOM 755 N N . SER A 1 100 ? -2.646 -1.079 -22.779 1.00 81.50 100 SER A N 1
ATOM 756 C CA . SER A 1 100 ? -1.617 -1.805 -23.551 1.00 81.50 100 SER A CA 1
ATOM 757 C C . SER A 1 100 ? -0.296 -1.937 -22.786 1.00 81.50 100 SER A C 1
ATOM 759 O O . SER A 1 100 ? 0.774 -2.101 -23.374 1.00 81.50 100 SER A O 1
ATOM 761 N N . GLU A 1 101 ? -0.351 -1.788 -21.464 1.00 85.31 101 GLU A N 1
ATOM 762 C CA . GLU A 1 101 ? 0.816 -1.850 -20.599 1.00 85.31 101 GLU A CA 1
ATOM 763 C C . GLU A 1 101 ? 1.431 -3.256 -20.612 1.00 85.31 101 GLU A C 1
ATOM 765 O O . GLU A 1 101 ? 0.749 -4.257 -20.395 1.00 85.31 101 GLU A O 1
ATOM 770 N N . ARG A 1 102 ? 2.749 -3.340 -20.818 1.00 84.50 102 ARG A N 1
ATOM 771 C CA . ARG A 1 102 ? 3.484 -4.611 -20.835 1.00 84.50 102 ARG A CA 1
ATOM 772 C C . ARG A 1 102 ? 4.051 -4.908 -19.457 1.00 84.50 102 ARG A C 1
ATOM 774 O O . ARG A 1 102 ? 5.223 -4.644 -19.180 1.00 84.50 102 ARG A O 1
ATOM 781 N N . TYR A 1 103 ? 3.211 -5.428 -18.571 1.00 86.62 103 TYR A N 1
ATOM 782 C CA . TYR A 1 103 ? 3.650 -5.753 -17.223 1.00 86.62 103 TYR A CA 1
ATOM 783 C C . TYR A 1 103 ? 2.977 -6.984 -16.632 1.00 86.62 103 TYR A C 1
ATOM 785 O O . TYR A 1 103 ? 1.880 -7.379 -17.027 1.00 86.62 103 TYR A O 1
ATOM 793 N N . THR A 1 104 ? 3.635 -7.530 -15.615 1.00 87.12 104 THR A N 1
ATOM 794 C CA . THR A 1 104 ? 3.097 -8.564 -14.744 1.00 87.12 104 THR A CA 1
ATOM 795 C C . THR A 1 104 ? 3.150 -8.078 -13.295 1.00 87.12 104 THR A C 1
ATOM 797 O O . THR A 1 104 ? 4.222 -7.861 -12.729 1.00 87.12 104 THR A O 1
ATOM 800 N N . ASN A 1 105 ? 1.979 -7.892 -12.692 1.00 88.19 105 ASN A N 1
ATOM 801 C CA . ASN A 1 105 ? 1.802 -7.801 -11.256 1.00 88.19 105 ASN A CA 1
ATOM 802 C C . ASN A 1 105 ? 2.192 -9.128 -10.606 1.00 88.19 105 ASN A C 1
ATOM 804 O O . ASN A 1 105 ? 1.576 -10.156 -10.881 1.00 88.19 105 ASN A O 1
ATOM 808 N N . LEU A 1 106 ? 3.200 -9.090 -9.740 1.00 88.38 106 LEU A N 1
ATOM 809 C CA . LEU A 1 106 ? 3.674 -10.240 -8.980 1.00 88.38 106 LEU A CA 1
ATOM 810 C C . LEU A 1 106 ? 3.574 -9.924 -7.489 1.00 88.38 106 LEU A C 1
ATOM 812 O O . LEU A 1 106 ? 4.163 -8.952 -7.005 1.00 88.38 106 LEU A O 1
ATOM 816 N N . TYR A 1 107 ? 2.865 -10.774 -6.757 1.00 88.56 107 TYR A N 1
ATOM 817 C CA . TYR A 1 107 ? 2.867 -10.769 -5.305 1.00 88.56 107 TYR A CA 1
ATOM 818 C C . TYR A 1 107 ? 3.864 -11.801 -4.780 1.00 88.56 107 TYR A C 1
ATOM 820 O O . TYR A 1 107 ? 3.791 -12.990 -5.096 1.00 88.56 107 TYR A O 1
ATOM 828 N N . VAL A 1 108 ? 4.795 -11.312 -3.964 1.00 84.50 108 VAL A N 1
ATOM 829 C CA . VAL A 1 108 ? 5.820 -12.098 -3.281 1.00 84.50 108 VAL A CA 1
ATOM 830 C C . VAL A 1 108 ? 5.648 -11.867 -1.783 1.00 84.50 108 VAL A C 1
ATOM 832 O O . VAL A 1 108 ? 5.800 -10.735 -1.322 1.00 84.50 108 VAL A O 1
ATOM 835 N N . GLY A 1 109 ? 5.322 -12.921 -1.037 1.00 76.75 109 GLY A N 1
ATOM 836 C CA . GLY A 1 109 ? 5.289 -12.893 0.426 1.00 76.75 109 GLY A CA 1
ATOM 837 C C . GLY A 1 109 ? 6.656 -13.266 0.995 1.00 76.75 109 GLY A C 1
ATOM 838 O O . GLY A 1 109 ? 7.310 -14.169 0.473 1.00 76.75 109 GLY A O 1
ATOM 839 N N . SER A 1 110 ? 7.105 -12.608 2.066 1.00 73.62 110 SER A N 1
ATOM 840 C CA . SER A 1 110 ? 8.396 -12.917 2.706 1.00 73.62 110 SER A CA 1
ATOM 841 C C . SER A 1 110 ? 8.483 -14.361 3.202 1.00 73.62 110 SER A C 1
ATOM 843 O O . SER A 1 110 ? 9.557 -14.954 3.215 1.00 73.62 110 SER A O 1
ATOM 845 N N . GLU A 1 111 ? 7.348 -14.935 3.590 1.00 71.31 111 GLU A N 1
ATOM 846 C CA . GLU A 1 111 ? 7.241 -16.254 4.204 1.00 71.31 111 GLU A CA 1
ATOM 847 C C . GLU A 1 111 ? 7.197 -17.382 3.165 1.00 71.31 111 GLU A C 1
ATOM 849 O O . GLU A 1 111 ? 7.508 -18.525 3.490 1.00 71.31 111 GLU A O 1
ATOM 854 N N . VAL A 1 112 ? 6.810 -17.084 1.921 1.00 72.38 112 VAL A N 1
ATOM 855 C CA . VAL A 1 112 ? 6.471 -18.096 0.900 1.00 72.38 112 VAL A CA 1
ATOM 856 C C . VAL A 1 112 ? 7.113 -17.873 -0.463 1.00 72.38 112 VAL A C 1
ATOM 858 O O . VAL A 1 112 ? 7.096 -18.778 -1.291 1.00 72.38 112 VAL A O 1
ATOM 861 N N . GLY A 1 113 ? 7.708 -16.705 -0.707 1.00 78.38 113 GLY A N 1
ATOM 862 C CA . GLY A 1 113 ? 8.218 -16.336 -2.022 1.00 78.38 113 GLY A CA 1
ATOM 863 C C . GLY A 1 113 ? 7.090 -15.922 -2.979 1.00 78.38 113 GLY A C 1
ATOM 864 O O . GLY A 1 113 ? 6.094 -15.340 -2.533 1.00 78.38 113 GLY A O 1
ATOM 865 N N . PRO A 1 114 ? 7.247 -16.127 -4.301 1.00 83.75 114 PRO A N 1
ATOM 866 C CA . PRO A 1 114 ? 6.229 -15.754 -5.276 1.00 83.75 114 PRO A CA 1
ATOM 867 C C . PRO A 1 114 ? 4.945 -16.542 -5.012 1.00 83.75 114 PRO A C 1
ATOM 869 O O . PRO A 1 114 ? 4.949 -17.770 -4.998 1.00 83.75 114 PRO A O 1
ATOM 872 N N . PHE A 1 115 ? 3.847 -15.823 -4.801 1.00 88.00 115 PHE A N 1
ATOM 873 C CA . PHE A 1 115 ? 2.576 -16.403 -4.376 1.00 88.00 115 PHE A CA 1
ATOM 874 C C . PHE A 1 115 ? 1.499 -16.305 -5.451 1.00 88.00 115 PHE A C 1
ATOM 876 O O . PHE A 1 115 ? 0.744 -17.252 -5.648 1.00 88.00 115 PHE A O 1
ATOM 883 N N . ALA A 1 116 ? 1.405 -15.168 -6.138 1.00 89.94 116 ALA A N 1
ATOM 884 C CA . ALA A 1 116 ? 0.415 -14.982 -7.188 1.00 89.94 116 ALA A CA 1
ATOM 885 C C . ALA A 1 116 ? 0.893 -13.979 -8.234 1.00 89.94 116 ALA A C 1
ATOM 887 O O . ALA A 1 116 ? 1.639 -13.053 -7.908 1.00 89.94 116 ALA A O 1
ATOM 888 N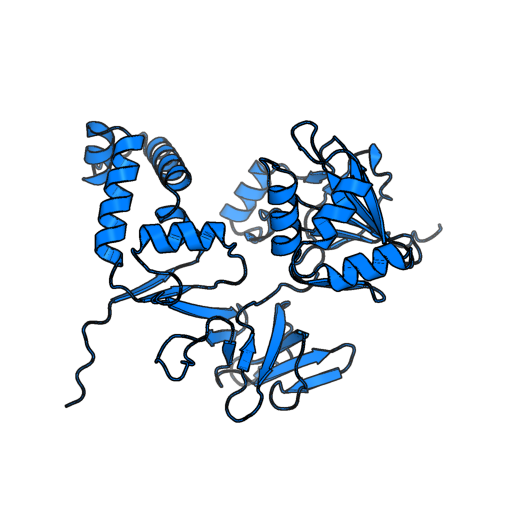 N . ALA A 1 117 ? 0.432 -14.131 -9.475 1.00 89.94 117 ALA A N 1
ATOM 889 C CA . ALA A 1 117 ? 0.694 -13.160 -10.531 1.00 89.94 117 ALA A CA 1
ATOM 890 C C . ALA A 1 117 ? -0.473 -13.006 -11.509 1.00 89.94 117 ALA A C 1
ATOM 892 O O . ALA A 1 117 ? -1.238 -13.944 -11.736 1.00 89.94 117 ALA A O 1
ATOM 893 N N . ASN A 1 118 ? -0.586 -11.837 -12.139 1.00 87.12 118 ASN A N 1
ATOM 894 C CA . ASN A 1 118 ? -1.558 -11.571 -13.211 1.00 87.12 118 ASN A CA 1
ATOM 895 C C . ASN A 1 118 ? -1.085 -12.142 -14.565 1.00 87.12 118 ASN A C 1
ATOM 897 O O . ASN A 1 118 ? -0.957 -11.443 -15.568 1.00 87.12 118 ASN A O 1
ATOM 901 N N . ILE A 1 119 ? -0.798 -13.439 -14.591 1.00 76.88 119 ILE A N 1
ATOM 902 C CA . ILE A 1 119 ? -0.475 -14.154 -15.834 1.00 76.88 119 ILE A CA 1
ATOM 903 C C . ILE A 1 119 ? -1.731 -14.513 -16.642 1.00 76.88 119 ILE A C 1
ATOM 905 O O . ILE A 1 119 ? -1.614 -14.959 -17.780 1.00 76.88 119 ILE A O 1
ATOM 909 N N . ASP A 1 120 ? -2.913 -14.314 -16.052 1.00 70.69 120 ASP A N 1
ATOM 910 C CA . ASP A 1 120 ? -4.198 -14.501 -16.716 1.00 70.69 120 ASP A CA 1
ATOM 911 C C . ASP A 1 120 ? -4.435 -13.385 -17.739 1.00 70.69 120 ASP A C 1
ATOM 913 O O . ASP A 1 120 ? -4.149 -12.210 -17.470 1.00 70.69 120 ASP A O 1
ATOM 917 N N . ARG A 1 121 ? -4.950 -13.757 -18.909 1.00 70.81 121 ARG A N 1
ATOM 918 C CA . ARG A 1 121 ? -5.202 -12.838 -20.021 1.00 70.81 121 ARG A CA 1
ATOM 919 C C . ARG A 1 121 ? -6.686 -12.829 -20.352 1.00 70.81 121 ARG A C 1
ATOM 921 O O . ARG A 1 121 ? -7.349 -13.853 -20.226 1.00 70.81 121 ARG A O 1
ATOM 928 N N . ASP A 1 122 ? -7.199 -11.676 -20.761 1.00 69.62 122 ASP A N 1
ATOM 929 C CA . ASP A 1 122 ? -8.524 -11.613 -21.374 1.00 69.62 122 ASP A CA 1
ATOM 930 C C . ASP A 1 122 ? -8.518 -12.217 -22.790 1.00 69.62 122 ASP A C 1
ATOM 932 O O . ASP A 1 122 ? -7.469 -12.601 -23.317 1.00 69.62 122 ASP A O 1
ATOM 936 N N . ASP A 1 123 ? -9.691 -12.271 -23.425 1.00 68.56 123 ASP A N 1
ATOM 937 C CA . ASP A 1 123 ? -9.858 -12.795 -24.789 1.00 68.56 123 ASP A CA 1
ATOM 938 C C . ASP A 1 123 ? -9.022 -12.030 -25.836 1.00 68.56 123 ASP A C 1
ATOM 940 O O . ASP A 1 123 ? -8.762 -12.541 -26.924 1.00 68.56 123 ASP A O 1
ATOM 944 N N . SER A 1 124 ? -8.564 -10.814 -25.511 1.00 56.38 124 SER A N 1
ATOM 945 C CA . SER A 1 124 ? -7.681 -10.000 -26.355 1.00 56.38 124 SER A CA 1
ATOM 946 C C . SER A 1 124 ? -6.187 -10.231 -26.086 1.00 56.38 124 SER A C 1
ATOM 948 O O . SER A 1 124 ? -5.329 -9.629 -26.733 1.00 56.38 124 SER A O 1
ATOM 950 N N . GLY A 1 125 ? -5.854 -11.121 -25.147 1.00 61.44 125 GLY A N 1
ATOM 951 C CA . GLY A 1 125 ? -4.485 -11.446 -24.769 1.00 61.44 125 GLY A CA 1
ATOM 952 C C . GLY A 1 125 ? -3.837 -10.427 -23.827 1.00 61.44 125 GLY A C 1
ATOM 953 O O . GLY A 1 125 ? -2.618 -10.497 -23.630 1.00 61.44 125 GLY A O 1
ATOM 954 N N . LEU A 1 126 ? -4.600 -9.496 -23.246 1.00 60.16 126 LEU A N 1
ATOM 955 C CA . LEU A 1 126 ? -4.093 -8.478 -22.324 1.00 60.16 126 LEU A CA 1
ATOM 956 C C . LEU A 1 126 ? -4.127 -8.976 -20.870 1.00 60.16 126 LEU A C 1
ATOM 958 O O . LEU A 1 126 ? -5.086 -9.641 -20.481 1.00 60.16 126 LEU A O 1
ATOM 962 N N . PRO A 1 127 ? -3.112 -8.663 -20.037 1.00 63.41 127 PRO A N 1
ATOM 963 C CA . PRO A 1 127 ? -3.106 -9.072 -18.636 1.00 63.41 127 PRO A CA 1
ATOM 964 C C . PRO A 1 127 ? -4.290 -8.489 -17.857 1.00 63.41 127 PRO A C 1
ATOM 966 O O . PRO A 1 127 ? -4.475 -7.269 -17.801 1.00 63.41 127 PRO A O 1
ATOM 969 N N . LEU A 1 128 ? -5.033 -9.349 -17.160 1.00 67.06 128 LEU A N 1
ATOM 970 C CA . LEU A 1 128 ? -6.096 -8.933 -16.244 1.00 67.06 128 LEU A CA 1
ATOM 971 C C . LEU A 1 128 ? -5.485 -8.389 -14.948 1.00 67.06 128 LEU A C 1
ATOM 973 O O . LEU A 1 128 ? -5.314 -9.092 -13.958 1.00 67.06 128 LEU A O 1
ATOM 977 N N . SER A 1 129 ? -5.098 -7.114 -14.966 1.00 68.44 129 SER A N 1
ATOM 978 C CA . SER A 1 129 ? -4.410 -6.432 -13.855 1.00 68.44 129 SER A CA 1
ATOM 979 C C . SER A 1 129 ? -5.080 -6.529 -12.481 1.00 68.44 129 SER A C 1
ATOM 981 O O . SER A 1 129 ? -4.408 -6.430 -11.451 1.00 68.44 129 SER A O 1
ATOM 983 N N . ASP A 1 130 ? -6.396 -6.713 -12.455 1.00 75.88 130 ASP A N 1
ATOM 984 C CA . ASP A 1 130 ? -7.215 -6.816 -11.257 1.00 75.88 130 ASP A CA 1
ATOM 985 C C . ASP A 1 130 ? -7.242 -8.232 -10.670 1.00 75.88 130 ASP A C 1
ATOM 987 O O . ASP A 1 130 ? -7.759 -8.400 -9.565 1.00 75.88 130 ASP A O 1
ATOM 991 N N . ARG A 1 131 ? -6.666 -9.233 -11.350 1.00 86.62 131 ARG A N 1
ATOM 992 C CA . ARG A 1 131 ? -6.701 -10.644 -10.945 1.00 86.62 131 ARG A CA 1
ATOM 993 C C . ARG A 1 131 ? -5.319 -11.273 -11.016 1.00 86.62 131 ARG A C 1
ATOM 995 O O . ARG A 1 131 ? -4.576 -11.105 -11.974 1.00 86.62 131 ARG A O 1
ATOM 1002 N N . MET A 1 132 ? -4.976 -12.039 -9.994 1.00 90.56 132 MET A N 1
ATOM 1003 C CA . MET A 1 132 ? -3.750 -12.817 -9.938 1.00 90.56 132 MET A CA 1
ATOM 1004 C C . MET A 1 132 ? -4.086 -14.280 -9.692 1.00 90.56 132 MET A C 1
ATOM 1006 O O . MET A 1 132 ? -4.813 -14.611 -8.755 1.00 90.56 132 MET A O 1
ATOM 1010 N N . LEU A 1 133 ? -3.525 -15.148 -10.524 1.00 90.69 133 LEU A N 1
ATOM 1011 C CA . LEU A 1 133 ? -3.547 -16.589 -10.323 1.00 90.69 133 LEU A CA 1
ATOM 1012 C C . LEU A 1 133 ? -2.628 -16.939 -9.159 1.00 90.69 133 LEU A C 1
ATOM 1014 O O . LEU A 1 133 ? -1.474 -16.510 -9.135 1.00 90.69 133 LEU A O 1
ATOM 1018 N N . VAL A 1 134 ? -3.145 -17.706 -8.203 1.00 89.50 134 VAL A N 1
ATOM 1019 C CA . VAL A 1 134 ? -2.379 -18.201 -7.060 1.00 89.50 134 VAL A CA 1
ATOM 1020 C C . VAL A 1 134 ? -1.556 -19.405 -7.496 1.00 89.50 134 VAL A C 1
ATOM 1022 O O . VAL A 1 134 ? -2.074 -20.355 -8.085 1.00 89.50 134 VAL A O 1
ATOM 1025 N N . PHE A 1 135 ? -0.262 -19.370 -7.202 1.00 87.00 135 PHE A N 1
ATOM 1026 C CA . PHE A 1 135 ? 0.651 -20.451 -7.527 1.00 87.00 135 PHE A CA 1
ATOM 1027 C C . PHE A 1 135 ? 0.481 -21.624 -6.553 1.00 87.00 135 PHE A C 1
ATOM 1029 O O . PHE A 1 135 ? 0.348 -21.412 -5.347 1.00 87.00 135 PHE A O 1
ATOM 1036 N N . PRO A 1 136 ? 0.572 -22.876 -7.035 1.00 71.69 136 PRO A N 1
ATOM 1037 C CA . PRO A 1 136 ? 0.382 -24.071 -6.211 1.00 71.69 136 PRO A CA 1
ATOM 1038 C C . PRO A 1 136 ? 1.584 -24.396 -5.302 1.00 71.69 136 PRO A C 1
ATOM 1040 O O . PRO A 1 136 ? 1.654 -25.485 -4.744 1.00 71.69 136 PRO A O 1
ATOM 1043 N N . LEU A 1 137 ? 2.550 -23.481 -5.158 1.00 68.94 137 LEU A N 1
ATOM 1044 C CA . LEU A 1 137 ? 3.779 -23.688 -4.376 1.00 68.94 137 LEU A CA 1
ATOM 1045 C C . LEU A 1 137 ? 3.551 -23.641 -2.856 1.00 68.94 137 LEU A C 1
ATOM 1047 O O . LEU A 1 137 ? 4.434 -24.001 -2.083 1.00 68.94 137 LEU A O 1
ATOM 1051 N N . SER A 1 138 ? 2.376 -23.190 -2.421 1.00 73.12 138 SER A N 1
ATOM 1052 C CA . SER A 1 138 ? 1.950 -23.190 -1.022 1.00 73.12 138 SER A CA 1
ATOM 1053 C C . SER A 1 138 ? 0.504 -23.668 -0.931 1.00 73.12 138 SER A C 1
ATOM 1055 O O . SER A 1 138 ? -0.209 -23.662 -1.935 1.00 73.12 138 SER A O 1
ATOM 1057 N N . LEU A 1 139 ? 0.063 -24.088 0.258 1.00 84.50 139 LEU A N 1
ATOM 1058 C CA . LEU A 1 139 ? -1.356 -24.340 0.520 1.00 84.50 139 LEU A CA 1
ATOM 1059 C C . LEU A 1 139 ? -1.971 -23.073 1.124 1.00 84.50 139 LEU A C 1
ATOM 1061 O O . LEU A 1 139 ? -1.781 -22.820 2.321 1.00 84.50 139 LEU A O 1
ATOM 1065 N N . PRO A 1 140 ? -2.665 -22.248 0.320 1.00 88.69 140 PRO A N 1
ATOM 1066 C CA . PRO A 1 140 ? -3.209 -21.000 0.802 1.00 88.69 140 PRO A CA 1
ATOM 1067 C C . PRO A 1 140 ? -4.543 -21.225 1.510 1.00 88.69 140 PRO A C 1
ATOM 1069 O O . PRO A 1 140 ? -5.463 -21.872 0.997 1.00 88.69 140 PRO A O 1
ATOM 1072 N N . ALA A 1 141 ? -4.667 -20.619 2.678 1.00 92.12 141 ALA A N 1
ATOM 1073 C CA . ALA A 1 141 ? -5.906 -20.521 3.420 1.00 92.12 141 ALA A CA 1
ATOM 1074 C C . ALA A 1 141 ? -6.237 -19.050 3.665 1.00 92.12 141 ALA A C 1
ATOM 1076 O O . ALA A 1 141 ? -5.404 -18.158 3.515 1.00 92.12 141 ALA A O 1
ATOM 1077 N N . VAL A 1 142 ? -7.472 -18.782 4.047 1.00 92.69 142 VAL A N 1
ATOM 1078 C CA . VAL A 1 142 ? -7.907 -17.455 4.446 1.00 92.69 142 VAL A CA 1
ATOM 1079 C C . VAL A 1 142 ? -8.664 -17.509 5.751 1.00 92.69 142 VAL A C 1
ATOM 1081 O O . VAL A 1 142 ? -9.412 -18.448 6.020 1.00 92.69 142 VAL A O 1
ATOM 1084 N N . ARG A 1 143 ? -8.464 -16.474 6.565 1.00 92.50 143 ARG A N 1
ATOM 1085 C CA . ARG A 1 143 ? -9.177 -16.268 7.820 1.00 92.50 143 ARG A CA 1
ATOM 1086 C C . ARG A 1 143 ? -10.245 -15.190 7.652 1.00 92.50 143 ARG A C 1
ATOM 1088 O O . ARG A 1 143 ? -9.941 -14.072 7.222 1.00 92.50 143 ARG A O 1
ATOM 1095 N N . ARG A 1 144 ? -11.478 -15.512 8.053 1.00 85.38 144 ARG A N 1
ATOM 1096 C CA . ARG A 1 144 ? -12.614 -14.585 8.153 1.00 85.38 144 ARG A CA 1
ATOM 1097 C C . ARG A 1 144 ? -13.243 -14.723 9.541 1.00 85.38 144 ARG A C 1
ATOM 1099 O O . ARG A 1 144 ? -13.927 -15.702 9.826 1.00 85.38 144 ARG A O 1
ATOM 1106 N N . GLY A 1 145 ? -12.979 -13.751 10.415 1.00 82.38 145 GLY A N 1
ATOM 1107 C CA . GLY A 1 145 ? -13.278 -13.893 11.842 1.00 82.38 145 GLY A CA 1
ATOM 1108 C C . GLY A 1 145 ? -12.469 -15.046 12.440 1.00 82.38 145 GLY A C 1
ATOM 1109 O O . GLY A 1 145 ? -11.249 -15.081 12.289 1.00 82.38 145 GLY A O 1
ATOM 1110 N N . GLU A 1 146 ? -13.148 -16.002 13.066 1.00 84.25 146 GLU A N 1
ATOM 1111 C CA . GLU A 1 146 ? -12.525 -17.201 13.648 1.00 84.25 146 GLU A CA 1
ATOM 1112 C C . GLU A 1 146 ? -12.381 -18.355 12.645 1.00 84.25 146 GLU A C 1
ATOM 1114 O O . GLU A 1 146 ? -11.644 -19.309 12.885 1.00 84.25 146 GLU A O 1
ATOM 1119 N N . LYS A 1 147 ? -13.050 -18.270 11.490 1.00 90.06 147 LYS A N 1
ATOM 1120 C CA . LYS A 1 147 ? -13.070 -19.345 10.500 1.00 90.06 147 LYS A CA 1
ATOM 1121 C C . LYS A 1 147 ? -11.831 -19.288 9.609 1.00 90.06 147 LYS A C 1
ATOM 1123 O O . LYS A 1 147 ? -11.530 -18.235 9.044 1.00 90.06 147 LYS A O 1
ATOM 1128 N N . ILE A 1 148 ? -11.149 -20.423 9.460 1.00 93.81 148 ILE A N 1
ATOM 1129 C CA . ILE A 1 148 ? -10.029 -20.615 8.531 1.00 93.81 148 ILE A CA 1
ATOM 1130 C C . ILE A 1 148 ? -10.438 -21.648 7.483 1.00 93.81 148 ILE A C 1
ATOM 1132 O O . ILE A 1 148 ? -10.847 -22.751 7.835 1.00 93.81 148 ILE A O 1
ATOM 1136 N N . GLU A 1 149 ? -10.316 -21.302 6.203 1.00 92.31 149 GLU A N 1
ATOM 1137 C CA . GLU A 1 149 ? -10.664 -22.190 5.088 1.00 92.31 149 GLU A CA 1
ATOM 1138 C C . GLU A 1 149 ? -9.631 -22.106 3.961 1.00 92.31 149 GLU A C 1
ATOM 1140 O O . GLU A 1 149 ? -9.056 -21.039 3.744 1.00 92.31 149 GLU A O 1
ATOM 1145 N N . PRO A 1 150 ? -9.402 -23.191 3.198 1.00 90.62 150 PRO A N 1
ATOM 1146 C CA . PRO A 1 150 ? -8.636 -23.116 1.958 1.00 90.62 150 PRO A CA 1
ATOM 1147 C C . PRO A 1 150 ? -9.232 -22.073 1.007 1.00 90.62 150 PRO A C 1
ATOM 1149 O O . PRO A 1 150 ? -10.460 -21.968 0.894 1.00 90.62 150 PRO A O 1
ATOM 1152 N N . ILE A 1 151 ? -8.383 -21.345 0.270 1.00 89.75 151 ILE A N 1
ATOM 1153 C CA . ILE A 1 151 ? -8.866 -20.330 -0.684 1.00 89.75 151 ILE A CA 1
ATOM 1154 C C . ILE A 1 151 ? -9.858 -20.944 -1.686 1.00 89.75 151 ILE A C 1
ATOM 1156 O O . ILE A 1 151 ? -10.921 -20.372 -1.907 1.00 89.75 151 ILE A O 1
ATOM 1160 N N . SER A 1 152 ? -9.580 -22.157 -2.175 1.00 86.50 152 SER A N 1
ATOM 1161 C CA . SER A 1 152 ? -10.418 -22.889 -3.139 1.00 86.50 152 SER A CA 1
ATOM 1162 C C . SER A 1 152 ? -11.845 -23.196 -2.669 1.00 86.50 152 SER A C 1
ATOM 1164 O O . SER A 1 152 ? -12.697 -23.542 -3.482 1.00 86.50 152 SER A O 1
ATOM 1166 N N . ARG A 1 153 ? -12.126 -23.094 -1.365 1.00 87.25 153 ARG A N 1
ATOM 1167 C CA . ARG A 1 153 ? -13.455 -23.336 -0.774 1.00 87.25 153 ARG A CA 1
ATOM 1168 C C . ARG A 1 153 ? -14.074 -22.078 -0.177 1.00 87.25 153 ARG A C 1
ATOM 1170 O O . ARG A 1 153 ? -15.151 -22.139 0.412 1.00 87.25 153 ARG A O 1
ATOM 1177 N N . THR A 1 154 ? -13.398 -20.942 -0.306 1.00 87.50 154 THR A N 1
ATOM 1178 C CA . THR A 1 154 ? -13.839 -19.694 0.302 1.00 87.50 154 THR A CA 1
ATOM 1179 C C . THR A 1 154 ? -14.679 -18.888 -0.678 1.00 87.50 154 THR A C 1
ATOM 1181 O O . THR A 1 154 ? -14.359 -18.774 -1.858 1.00 87.50 154 THR A O 1
ATOM 1184 N N . ARG A 1 155 ? -15.768 -18.300 -0.175 1.00 86.81 155 ARG A N 1
ATOM 1185 C CA . ARG A 1 155 ? -16.588 -17.358 -0.945 1.00 86.81 155 ARG A CA 1
ATOM 1186 C C . ARG A 1 155 ? -15.802 -16.087 -1.257 1.00 86.81 155 ARG A C 1
ATOM 1188 O O . ARG A 1 155 ? -14.952 -15.674 -0.467 1.00 86.81 155 ARG A O 1
ATOM 1195 N N . GLU A 1 156 ? -16.166 -15.434 -2.354 1.00 88.94 156 GLU A N 1
ATOM 1196 C CA . GLU A 1 156 ? -15.611 -14.140 -2.753 1.00 88.94 156 GLU A CA 1
ATOM 1197 C C . GLU A 1 156 ? -15.627 -13.101 -1.615 1.00 88.94 156 GLU A C 1
ATOM 1199 O O . GLU A 1 156 ? -16.413 -13.175 -0.657 1.00 88.94 156 GLU A O 1
ATOM 1204 N N . GLY A 1 157 ? -14.717 -12.131 -1.714 1.00 89.31 157 GLY A N 1
ATOM 1205 C CA . GLY A 1 157 ? -14.587 -11.019 -0.771 1.00 89.31 157 GLY A CA 1
ATOM 1206 C C . GLY A 1 157 ? -13.211 -10.906 -0.117 1.00 89.31 157 GLY A C 1
ATOM 1207 O O . GLY A 1 157 ? -12.297 -11.680 -0.392 1.00 89.31 157 GLY A O 1
ATOM 1208 N N . LEU A 1 158 ? -13.054 -9.905 0.750 1.00 91.19 158 LEU A N 1
ATOM 1209 C CA . LEU A 1 158 ? -11.800 -9.636 1.457 1.00 91.19 158 LEU A CA 1
ATOM 1210 C C . LEU A 1 158 ? -11.577 -10.657 2.568 1.00 91.19 158 LEU A C 1
ATOM 1212 O O . LEU A 1 158 ? -12.489 -10.969 3.338 1.00 91.19 158 LEU A O 1
ATOM 1216 N N . SER A 1 159 ? -10.372 -11.207 2.663 1.00 92.38 159 SER A N 1
ATOM 1217 C CA . SER A 1 159 ? -10.009 -12.122 3.745 1.00 92.38 159 SER A CA 1
ATOM 1218 C C . SER A 1 159 ? -8.510 -12.088 4.026 1.00 92.38 159 SER A C 1
ATOM 1220 O O . SER A 1 159 ? -7.698 -11.769 3.154 1.00 92.38 159 SER A O 1
ATOM 1222 N N . ARG A 1 160 ? -8.143 -12.385 5.274 1.00 93.81 160 ARG A N 1
ATOM 1223 C CA . ARG A 1 160 ? -6.746 -12.384 5.708 1.00 93.81 160 ARG A CA 1
ATOM 1224 C C . ARG A 1 160 ? -6.049 -13.627 5.178 1.00 93.81 160 ARG A C 1
ATOM 1226 O O . ARG A 1 160 ? -6.559 -14.725 5.384 1.00 93.81 160 ARG A O 1
ATOM 1233 N N . LEU A 1 161 ? -4.919 -13.451 4.508 1.00 93.00 161 LEU A N 1
ATOM 1234 C CA . LEU A 1 161 ? -4.180 -14.534 3.880 1.00 93.00 161 LEU A CA 1
ATOM 1235 C C . LEU A 1 161 ? -3.360 -15.300 4.920 1.00 93.00 161 LEU A C 1
ATOM 1237 O O . LEU A 1 161 ? -2.616 -14.720 5.711 1.00 93.00 161 LEU A O 1
ATOM 1241 N N . LEU A 1 162 ? -3.501 -16.618 4.885 1.00 92.38 162 LEU A N 1
ATOM 1242 C CA . LEU A 1 162 ? -2.682 -17.566 5.614 1.00 92.38 162 LEU A CA 1
ATOM 1243 C C . LEU A 1 162 ? -2.021 -18.509 4.613 1.00 92.38 162 LEU A C 1
ATOM 1245 O O . LEU A 1 162 ? -2.604 -18.862 3.587 1.00 92.38 162 LEU A O 1
ATOM 1249 N N . VAL A 1 163 ? -0.814 -18.955 4.920 1.00 90.19 163 VAL A N 1
ATOM 1250 C CA . VAL A 1 163 ? -0.066 -19.852 4.040 1.00 90.19 163 VAL A CA 1
ATOM 1251 C C . VAL A 1 163 ? 0.546 -20.995 4.825 1.00 90.19 163 VAL A C 1
ATOM 1253 O O . VAL A 1 163 ? 0.978 -20.821 5.961 1.00 90.19 163 VAL A O 1
ATOM 1256 N N . SER A 1 164 ? 0.585 -22.176 4.218 1.00 86.88 164 SER A N 1
ATOM 1257 C CA . SER A 1 164 ? 1.261 -23.340 4.792 1.00 86.88 164 SER A CA 1
ATOM 1258 C C . SER A 1 164 ? 2.388 -23.796 3.873 1.00 86.88 164 SER A C 1
ATOM 1260 O O . SER A 1 164 ? 2.220 -23.804 2.649 1.00 86.88 164 SER A O 1
ATOM 1262 N N . ARG A 1 165 ? 3.532 -24.163 4.460 1.00 83.38 165 ARG A N 1
ATOM 1263 C CA . ARG A 1 165 ? 4.737 -24.615 3.745 1.00 83.38 165 ARG A CA 1
ATOM 1264 C C . ARG A 1 165 ? 5.524 -25.636 4.565 1.00 83.38 165 ARG A C 1
ATOM 1266 O O . ARG A 1 165 ? 5.333 -25.734 5.774 1.00 83.38 165 ARG A O 1
ATOM 1273 N N . LEU A 1 166 ? 6.449 -26.336 3.918 1.00 82.81 166 LEU A N 1
ATOM 1274 C CA . LEU A 1 166 ? 7.441 -27.167 4.601 1.00 82.81 166 LEU A CA 1
ATOM 1275 C C . LEU A 1 166 ? 8.638 -26.322 5.059 1.00 82.81 166 LEU A C 1
ATOM 1277 O O . LEU A 1 166 ? 9.095 -25.434 4.338 1.00 82.81 166 LEU A O 1
ATOM 1281 N N . ASN A 1 167 ? 9.151 -26.619 6.249 1.00 80.56 167 ASN A N 1
ATOM 1282 C CA . ASN A 1 167 ? 10.432 -26.155 6.766 1.00 80.56 167 ASN A CA 1
ATOM 1283 C C . ASN A 1 167 ? 11.320 -27.384 6.999 1.00 80.56 167 ASN A C 1
ATOM 1285 O O . ASN A 1 167 ? 11.223 -28.046 8.030 1.00 80.56 167 ASN A O 1
ATOM 1289 N N . GLY A 1 168 ? 12.119 -27.751 5.993 1.00 82.25 168 GLY A N 1
ATOM 1290 C CA . GLY A 1 168 ? 12.730 -29.081 5.943 1.00 82.25 168 GLY A CA 1
ATOM 1291 C C . GLY A 1 168 ? 11.650 -30.150 5.759 1.00 82.25 168 GLY A C 1
ATOM 1292 O O . GLY A 1 168 ? 10.897 -30.102 4.788 1.00 82.25 168 GLY A O 1
ATOM 1293 N N . SER A 1 169 ? 11.554 -31.091 6.696 1.00 87.06 169 SER A N 1
ATOM 1294 C CA . SER A 1 169 ? 10.509 -32.124 6.732 1.00 87.06 169 SER A CA 1
ATOM 1295 C C . SER A 1 169 ? 9.266 -31.724 7.536 1.00 87.06 169 SER A C 1
ATOM 1297 O O . SER A 1 169 ? 8.263 -32.433 7.485 1.00 87.06 169 SER A O 1
ATOM 1299 N N . GLU A 1 170 ? 9.301 -30.613 8.276 1.00 87.62 170 GLU A N 1
ATOM 1300 C CA . GLU A 1 170 ? 8.216 -30.227 9.181 1.00 87.62 170 GLU A CA 1
ATOM 1301 C C . GLU A 1 170 ? 7.227 -29.259 8.511 1.00 87.62 170 GLU A C 1
ATOM 1303 O O . GLU A 1 170 ? 7.637 -28.218 7.984 1.00 87.62 170 GLU A O 1
ATOM 1308 N N . PRO A 1 171 ? 5.913 -29.544 8.526 1.00 86.38 171 PRO A N 1
ATOM 1309 C CA . PRO A 1 171 ? 4.918 -28.618 8.010 1.00 86.38 171 PRO A CA 1
ATOM 1310 C C . PRO A 1 171 ? 4.668 -27.477 9.001 1.00 86.38 171 PRO A C 1
ATOM 1312 O O . PRO A 1 171 ? 4.252 -27.694 10.137 1.00 86.38 171 PRO A O 1
ATOM 1315 N N . ILE A 1 172 ? 4.829 -26.240 8.535 1.00 86.62 172 ILE A N 1
ATOM 1316 C CA . ILE A 1 172 ? 4.344 -25.052 9.236 1.00 86.62 172 ILE A CA 1
ATOM 1317 C C . ILE A 1 172 ? 3.028 -24.644 8.579 1.00 86.62 172 ILE A C 1
ATOM 1319 O O . ILE A 1 172 ? 2.991 -24.269 7.403 1.00 86.62 172 ILE A O 1
ATOM 1323 N N . ILE A 1 173 ? 1.943 -24.735 9.344 1.00 89.12 173 ILE A N 1
ATOM 1324 C CA . ILE A 1 173 ? 0.582 -24.497 8.863 1.00 89.12 173 ILE A CA 1
ATOM 1325 C C . ILE A 1 173 ? 0.064 -23.120 9.270 1.00 89.12 173 ILE A C 1
ATOM 1327 O O . ILE A 1 173 ? 0.375 -22.621 10.349 1.00 89.12 173 ILE A O 1
ATOM 1331 N N . ASN A 1 174 ? -0.785 -22.536 8.422 1.00 88.81 174 ASN A N 1
ATOM 1332 C CA . ASN A 1 174 ? -1.545 -21.318 8.719 1.00 88.81 174 ASN A CA 1
ATOM 1333 C C . ASN A 1 174 ? -0.686 -20.120 9.171 1.00 88.81 174 ASN A C 1
ATOM 1335 O O . ASN A 1 174 ? -1.104 -19.340 10.031 1.00 88.81 174 ASN A O 1
ATOM 1339 N N . ILE A 1 175 ? 0.498 -19.959 8.574 1.00 89.56 175 ILE A N 1
ATOM 1340 C CA . ILE A 1 175 ? 1.366 -18.803 8.790 1.00 89.56 175 ILE A CA 1
ATOM 1341 C C . ILE A 1 175 ? 0.601 -17.554 8.372 1.00 89.56 175 ILE A C 1
ATOM 1343 O O . ILE A 1 175 ? 0.163 -17.427 7.228 1.00 89.56 175 ILE A O 1
ATOM 1347 N N . ASP A 1 176 ? 0.444 -16.633 9.311 1.00 90.00 176 ASP A N 1
ATOM 1348 C CA . ASP A 1 176 ? -0.200 -15.356 9.068 1.00 90.00 176 ASP A CA 1
ATOM 1349 C C . ASP A 1 176 ? 0.757 -14.436 8.314 1.00 90.00 176 ASP A C 1
ATOM 1351 O O . ASP A 1 176 ? 1.741 -13.958 8.880 1.00 90.00 176 ASP A O 1
ATOM 1355 N N . THR A 1 177 ? 0.473 -14.181 7.036 1.00 89.56 177 THR A N 1
ATOM 1356 C CA . THR A 1 177 ? 1.327 -13.302 6.224 1.00 89.56 177 THR A CA 1
ATOM 1357 C C . THR A 1 177 ? 1.205 -11.847 6.668 1.00 89.56 177 THR A C 1
ATOM 1359 O O . THR A 1 177 ? 2.070 -11.029 6.370 1.00 89.56 177 THR A O 1
ATOM 1362 N N . GLY A 1 178 ? 0.143 -11.500 7.407 1.00 90.69 178 GLY A N 1
ATOM 1363 C CA . GLY A 1 178 ? -0.248 -10.133 7.737 1.00 90.69 178 GLY A CA 1
ATOM 1364 C C . GLY A 1 178 ? -0.911 -9.386 6.578 1.00 90.69 178 GLY A C 1
ATOM 1365 O O . GLY A 1 178 ? -1.180 -8.192 6.713 1.00 90.69 178 GLY A O 1
ATOM 1366 N N . ASP A 1 179 ? -1.193 -10.069 5.468 1.00 92.31 179 ASP A N 1
ATOM 1367 C CA . ASP A 1 179 ? -1.810 -9.484 4.283 1.00 92.31 179 ASP A CA 1
ATOM 1368 C C . ASP A 1 179 ? -3.294 -9.858 4.163 1.00 92.31 179 ASP A C 1
ATOM 1370 O O . ASP A 1 179 ? -3.774 -10.864 4.688 1.00 92.31 179 ASP A O 1
ATOM 1374 N N . VAL A 1 180 ? -4.041 -9.016 3.461 1.00 93.06 180 VAL A N 1
ATOM 1375 C CA . VAL A 1 180 ? -5.458 -9.163 3.142 1.00 93.06 180 VAL A CA 1
ATOM 1376 C C . VAL A 1 180 ? -5.591 -9.130 1.631 1.00 93.06 180 VAL A C 1
ATOM 1378 O O . VAL A 1 180 ? -5.116 -8.204 0.967 1.00 93.06 180 VAL A O 1
ATOM 1381 N N . VAL A 1 181 ? -6.251 -10.149 1.095 1.00 92.88 181 VAL A N 1
ATOM 1382 C CA . VAL A 1 181 ? -6.475 -10.325 -0.339 1.00 92.88 181 VAL A CA 1
ATOM 1383 C C . VAL A 1 181 ? -7.968 -10.372 -0.625 1.00 92.88 181 VAL A C 1
ATOM 1385 O O . VAL A 1 181 ? -8.769 -10.761 0.226 1.00 92.88 181 VAL A O 1
ATOM 1388 N N . THR A 1 182 ? -8.350 -9.968 -1.833 1.00 92.88 182 THR A N 1
ATOM 1389 C CA . THR A 1 182 ? -9.713 -10.197 -2.327 1.00 92.88 182 THR A CA 1
ATOM 1390 C C . THR A 1 182 ? -9.764 -11.563 -2.991 1.00 92.88 182 THR A C 1
ATOM 1392 O O . THR A 1 182 ? -8.930 -11.856 -3.837 1.00 92.88 182 THR A O 1
ATOM 1395 N N . ILE A 1 183 ? -10.729 -12.391 -2.627 1.00 91.94 183 ILE A N 1
ATOM 1396 C CA . ILE A 1 183 ? -11.007 -13.683 -3.255 1.00 91.94 183 ILE A CA 1
ATOM 1397 C C . ILE A 1 183 ? -11.945 -13.430 -4.438 1.00 91.94 183 ILE A C 1
ATOM 1399 O O . ILE A 1 183 ? -12.990 -12.812 -4.234 1.00 91.94 183 ILE A O 1
ATOM 1403 N N . VAL A 1 184 ? -11.547 -13.843 -5.651 1.00 88.50 184 VAL A N 1
ATOM 1404 C CA . VAL A 1 184 ? -12.239 -13.473 -6.906 1.00 88.50 184 VAL A CA 1
ATOM 1405 C C . VAL A 1 184 ? -12.885 -14.664 -7.607 1.00 88.50 184 VAL A C 1
ATOM 1407 O O . VAL A 1 184 ? -14.059 -14.598 -7.920 1.00 88.50 184 VAL A O 1
ATOM 1410 N N . ASP A 1 185 ? -12.148 -15.742 -7.881 1.00 80.00 185 ASP A N 1
ATOM 1411 C CA . ASP A 1 185 ? -12.702 -16.945 -8.527 1.00 80.00 185 ASP A CA 1
ATOM 1412 C C . ASP A 1 185 ? -11.978 -18.178 -7.987 1.00 80.00 185 ASP A C 1
ATOM 1414 O O . ASP A 1 185 ? -10.765 -18.144 -7.772 1.00 80.00 185 ASP A O 1
ATOM 1418 N N . GLN A 1 186 ? -12.732 -19.248 -7.750 1.00 82.06 186 GLN A N 1
ATOM 1419 C CA . GLN A 1 186 ? -12.238 -20.517 -7.212 1.00 82.06 186 GLN A CA 1
ATOM 1420 C C . GLN A 1 186 ? -12.384 -21.693 -8.177 1.00 82.06 186 GLN A C 1
ATOM 1422 O O . GLN A 1 186 ? -12.039 -22.822 -7.829 1.00 82.06 186 GLN A O 1
ATOM 1427 N N . ARG A 1 187 ? -12.881 -21.460 -9.396 1.00 79.38 187 ARG A N 1
ATOM 1428 C CA . ARG A 1 187 ? -12.942 -22.496 -10.429 1.00 79.38 187 ARG A CA 1
ATOM 1429 C C . ARG A 1 187 ? -11.551 -22.726 -11.018 1.00 79.38 187 ARG A C 1
ATOM 1431 O O . ARG A 1 187 ? -10.960 -21.828 -11.610 1.00 79.38 187 ARG A O 1
ATOM 1438 N N . GLY A 1 188 ? -11.049 -23.953 -10.889 1.00 83.19 188 GLY A N 1
ATOM 1439 C CA . GLY A 1 188 ? -9.705 -24.315 -11.340 1.00 83.19 188 GLY A CA 1
ATOM 1440 C C . GLY A 1 188 ? -8.628 -23.797 -10.385 1.00 83.19 188 GLY A C 1
ATOM 1441 O O . GLY A 1 188 ? -8.712 -24.021 -9.179 1.00 83.19 188 GLY A O 1
ATOM 1442 N N . LEU A 1 189 ? -7.601 -23.131 -10.921 1.00 84.44 189 LEU A N 1
ATOM 1443 C CA . LEU A 1 189 ? -6.584 -22.484 -10.091 1.00 84.44 189 LEU A CA 1
ATOM 1444 C C . LEU A 1 189 ? -7.182 -21.245 -9.404 1.00 84.44 189 LEU A C 1
ATOM 1446 O O . LEU A 1 189 ? -7.707 -20.375 -10.104 1.00 84.44 189 LEU A O 1
ATOM 1450 N N . PRO A 1 190 ? -7.083 -21.132 -8.065 1.00 89.19 190 PRO A N 1
ATOM 1451 C CA . PRO A 1 190 ? -7.602 -19.986 -7.335 1.00 89.19 190 PRO A CA 1
ATOM 1452 C C . PRO A 1 190 ? -7.091 -18.647 -7.862 1.00 89.19 190 PRO A C 1
ATOM 1454 O O . PRO A 1 190 ? -5.903 -18.489 -8.156 1.00 89.19 190 PRO A O 1
ATOM 1457 N N . LYS A 1 191 ? -7.982 -17.657 -7.910 1.00 90.00 191 LYS A N 1
ATOM 1458 C CA . LYS A 1 191 ? -7.671 -16.278 -8.289 1.00 90.00 191 LYS A CA 1
ATOM 1459 C C . LYS A 1 191 ? -7.946 -15.331 -7.128 1.00 90.00 191 LYS A C 1
ATOM 1461 O O . LYS A 1 191 ? -9.014 -15.367 -6.507 1.00 90.00 191 LYS A O 1
ATOM 1466 N N . ILE A 1 192 ? -6.985 -14.452 -6.868 1.00 91.75 192 ILE A N 1
ATOM 1467 C CA . ILE A 1 192 ? -7.107 -13.342 -5.920 1.00 91.75 192 ILE A CA 1
ATOM 1468 C C . ILE A 1 192 ? -7.064 -11.999 -6.649 1.00 91.75 192 ILE A C 1
ATOM 1470 O O . ILE A 1 192 ? -6.637 -11.917 -7.796 1.00 91.75 192 ILE A O 1
ATOM 1474 N N . GLY A 1 193 ? -7.497 -10.933 -5.988 1.00 90.31 193 GLY A N 1
ATOM 1475 C CA . GLY A 1 193 ? -7.423 -9.579 -6.520 1.00 90.31 193 GLY A CA 1
ATOM 1476 C C . GLY A 1 193 ? -5.977 -9.099 -6.673 1.00 90.31 193 GLY A C 1
ATOM 1477 O O . GLY A 1 193 ? -5.104 -9.469 -5.892 1.00 90.31 193 GLY A O 1
ATOM 1478 N N . GLY A 1 194 ? -5.737 -8.218 -7.644 1.00 87.38 194 GLY A N 1
ATOM 1479 C CA . GLY A 1 194 ? -4.429 -7.614 -7.929 1.00 87.38 194 GLY A CA 1
ATOM 1480 C C . GLY A 1 194 ? -3.885 -6.710 -6.816 1.00 87.38 194 GLY A C 1
ATOM 1481 O O . GLY A 1 194 ? -2.691 -6.415 -6.787 1.00 87.38 194 GLY A O 1
ATOM 1482 N N . GLN A 1 195 ? -4.743 -6.276 -5.890 1.00 87.50 195 GLN A N 1
ATOM 1483 C CA . GLN A 1 195 ? -4.353 -5.484 -4.725 1.00 87.50 195 GLN A CA 1
ATOM 1484 C C . GLN A 1 195 ? -4.168 -6.380 -3.504 1.00 87.50 195 GLN A C 1
ATOM 1486 O O . GLN A 1 195 ? -5.103 -7.046 -3.061 1.00 87.50 195 GLN A O 1
ATOM 1491 N N . VAL A 1 196 ? -2.969 -6.320 -2.928 1.00 90.12 196 VAL A N 1
ATOM 1492 C CA . VAL A 1 196 ? -2.638 -6.942 -1.643 1.00 90.12 196 VAL A CA 1
ATOM 1493 C C . VAL A 1 196 ? -2.520 -5.841 -0.598 1.00 90.12 196 VAL A C 1
ATOM 1495 O O . VAL A 1 196 ? -1.701 -4.931 -0.744 1.00 90.12 196 VAL A O 1
ATOM 1498 N N . LEU A 1 197 ? -3.368 -5.897 0.426 1.00 91.25 197 LEU A N 1
ATOM 1499 C CA . LEU A 1 197 ? -3.449 -4.892 1.485 1.00 91.25 197 LEU A CA 1
ATOM 1500 C C . LEU A 1 197 ? -2.773 -5.410 2.748 1.00 91.25 197 LEU A C 1
ATOM 1502 O O . LEU A 1 197 ? -2.880 -6.589 3.061 1.00 91.25 197 LEU A O 1
ATOM 1506 N N . ARG A 1 198 ? -2.140 -4.537 3.532 1.00 90.94 198 ARG A N 1
ATOM 1507 C CA . ARG A 1 198 ? -1.627 -4.923 4.848 1.00 90.94 198 ARG A CA 1
ATOM 1508 C C . ARG A 1 198 ? -2.733 -4.857 5.901 1.00 90.94 198 ARG A C 1
ATOM 1510 O O . ARG A 1 198 ? -3.327 -3.794 6.085 1.00 90.94 198 ARG A O 1
ATOM 1517 N N . ALA A 1 199 ? -2.990 -5.953 6.615 1.00 92.50 199 ALA A N 1
ATOM 1518 C CA . ALA A 1 199 ? -3.877 -5.937 7.780 1.00 92.50 199 ALA A CA 1
ATOM 1519 C C . ALA A 1 199 ? -3.342 -4.968 8.844 1.00 92.50 199 ALA A C 1
ATOM 1521 O O . ALA A 1 199 ? -2.133 -4.778 8.944 1.00 92.50 199 ALA A O 1
ATOM 1522 N N . ALA A 1 200 ? -4.219 -4.388 9.663 1.00 92.56 200 ALA A N 1
ATOM 1523 C CA . ALA A 1 200 ? -3.804 -3.556 10.787 1.00 92.56 200 ALA A CA 1
ATOM 1524 C C . ALA A 1 200 ? -2.844 -4.309 11.729 1.00 92.56 200 ALA A C 1
ATOM 1526 O O . ALA A 1 200 ? -3.123 -5.431 12.159 1.00 92.56 200 ALA A O 1
ATOM 1527 N N . PHE A 1 201 ? -1.720 -3.681 12.068 1.00 91.62 201 PHE A N 1
ATOM 1528 C CA . PHE A 1 201 ? -0.713 -4.219 12.981 1.00 91.62 201 PHE A CA 1
ATOM 1529 C C . PHE A 1 201 ? -0.199 -3.119 13.922 1.00 91.62 201 PHE A C 1
ATOM 1531 O O . PHE A 1 201 ? -0.237 -1.938 13.561 1.00 91.62 201 PHE A O 1
ATOM 1538 N N . PRO A 1 202 ? 0.257 -3.469 15.137 1.00 92.50 202 PRO A N 1
ATOM 1539 C CA . PRO A 1 202 ? 0.737 -2.484 16.096 1.00 92.50 202 PRO A CA 1
ATOM 1540 C C . PRO A 1 202 ? 2.009 -1.799 15.586 1.00 92.50 202 PRO A C 1
ATOM 1542 O O . PRO A 1 202 ? 2.956 -2.449 15.129 1.00 92.50 202 PRO A O 1
ATOM 1545 N N . LEU A 1 203 ? 2.039 -0.473 15.680 1.00 91.00 203 LEU A N 1
ATOM 1546 C CA . LEU A 1 203 ? 3.204 0.331 15.352 1.00 91.00 203 LEU A CA 1
ATOM 1547 C C . LEU A 1 203 ? 4.282 0.116 16.423 1.00 91.00 203 LEU A C 1
ATOM 1549 O O . LEU A 1 203 ? 4.034 0.290 17.611 1.00 91.00 203 LEU A O 1
ATOM 1553 N N . LYS A 1 204 ? 5.491 -0.262 15.996 1.00 87.69 204 LYS A N 1
ATOM 1554 C CA . LYS A 1 204 ? 6.614 -0.575 16.902 1.00 87.69 204 LYS A CA 1
ATOM 1555 C C . LYS A 1 204 ? 7.392 0.649 17.401 1.00 87.69 204 LYS A C 1
ATOM 1557 O O . LYS A 1 204 ? 8.319 0.484 18.185 1.00 87.69 204 LYS A O 1
ATOM 1562 N N . ILE A 1 205 ? 7.071 1.843 16.910 1.00 87.69 205 ILE A N 1
ATOM 1563 C CA . ILE A 1 205 ? 7.715 3.095 17.321 1.00 87.69 205 ILE A CA 1
ATOM 1564 C C . ILE A 1 205 ? 6.730 3.949 18.111 1.00 87.69 205 ILE A C 1
ATOM 1566 O O . ILE A 1 205 ? 5.551 4.014 17.757 1.00 87.69 205 ILE A O 1
ATOM 1570 N N . GLY A 1 206 ? 7.230 4.604 19.157 1.00 88.69 206 GLY A N 1
ATOM 1571 C CA . GLY A 1 206 ? 6.454 5.553 19.944 1.00 88.69 206 GLY A CA 1
ATOM 1572 C C . GLY A 1 206 ? 6.152 6.826 19.156 1.00 88.69 206 GLY A C 1
ATOM 1573 O O . GLY A 1 206 ? 6.961 7.285 18.336 1.00 88.69 206 GLY A O 1
ATOM 1574 N N . LEU A 1 207 ? 4.962 7.379 19.390 1.00 90.75 207 LEU A N 1
ATOM 1575 C CA . LEU A 1 207 ? 4.500 8.628 18.798 1.00 90.75 207 LEU A CA 1
ATOM 1576 C C . LEU A 1 207 ? 4.191 9.633 19.904 1.00 90.75 207 LEU A C 1
ATOM 1578 O O . LEU A 1 207 ? 3.456 9.329 20.841 1.00 90.75 207 LEU A O 1
ATOM 1582 N N . ARG A 1 208 ? 4.671 10.861 19.725 1.00 91.00 208 ARG A N 1
ATOM 1583 C CA . ARG A 1 208 ? 4.277 12.015 20.527 1.00 91.00 208 ARG A CA 1
ATOM 1584 C C . ARG A 1 208 ? 3.136 12.736 19.820 1.00 91.00 208 ARG A C 1
ATOM 1586 O O . ARG A 1 208 ? 3.348 13.339 18.769 1.00 91.00 208 ARG A O 1
ATOM 1593 N N . PHE A 1 209 ? 1.933 12.655 20.377 1.00 91.19 209 PHE A N 1
ATOM 1594 C CA . PHE A 1 209 ? 0.747 13.322 19.833 1.00 91.19 209 PHE A CA 1
ATOM 1595 C C . PHE A 1 209 ? 0.705 14.806 20.203 1.00 91.19 209 PHE A C 1
ATOM 1597 O O . PHE A 1 209 ? 1.202 15.205 21.256 1.00 91.19 209 PHE A O 1
ATOM 1604 N N . SER A 1 210 ? 0.084 15.615 19.341 1.00 89.00 210 SER A N 1
ATOM 1605 C CA . SER A 1 210 ? -0.234 17.010 19.657 1.00 89.00 210 SER A CA 1
ATOM 1606 C C . SER A 1 210 ? -1.152 17.087 20.881 1.00 89.00 210 SER A C 1
ATOM 1608 O O . SER A 1 210 ? -2.088 16.293 21.016 1.00 89.00 210 SER A O 1
ATOM 1610 N N . SER A 1 211 ? -0.914 18.069 21.753 1.00 85.06 211 SER A N 1
ATOM 1611 C CA . SER A 1 211 ? -1.740 18.321 22.941 1.00 85.06 211 SER A CA 1
ATOM 1612 C C . SER A 1 211 ? -3.196 18.656 22.593 1.00 85.06 211 SER A C 1
ATOM 1614 O O . SER A 1 211 ? -4.088 18.394 23.399 1.00 85.06 211 SER A O 1
ATOM 1616 N N . GLU A 1 212 ? -3.459 19.151 21.378 1.00 86.19 212 GLU A N 1
ATOM 1617 C CA . GLU A 1 212 ? -4.810 19.406 20.856 1.00 86.19 212 GLU A CA 1
ATOM 1618 C C . GLU A 1 212 ? -5.670 18.132 20.782 1.00 86.19 212 GLU A C 1
ATOM 1620 O O . GLU A 1 212 ? -6.889 18.201 20.920 1.00 86.19 212 GLU A O 1
ATOM 1625 N N . LEU A 1 213 ? -5.047 16.963 20.588 1.00 86.12 213 LEU A N 1
ATOM 1626 C CA . LEU A 1 213 ? -5.750 15.709 20.300 1.00 86.12 213 LEU A CA 1
ATOM 1627 C C . LEU A 1 213 ? -6.260 14.969 21.541 1.00 86.12 213 LEU A C 1
ATOM 1629 O O . LEU A 1 213 ? -6.991 13.993 21.390 1.00 86.12 213 LEU A O 1
ATOM 1633 N N . LYS A 1 214 ? -5.868 15.392 22.753 1.00 84.19 214 LYS A N 1
ATOM 1634 C CA . LYS A 1 214 ? -6.266 14.771 24.036 1.00 84.19 214 LYS A CA 1
ATOM 1635 C C . LYS A 1 214 ? -6.164 13.231 24.044 1.00 84.19 214 LYS A C 1
ATOM 1637 O O . LYS A 1 214 ? -6.994 12.550 24.643 1.00 84.19 214 LYS A O 1
ATOM 1642 N N . ILE A 1 215 ? -5.155 12.670 23.371 1.00 87.12 215 ILE A N 1
ATOM 1643 C CA . ILE A 1 215 ? -4.938 11.218 23.311 1.00 87.12 215 ILE A CA 1
ATOM 1644 C C . ILE A 1 215 ? -4.464 10.716 24.675 1.00 87.12 215 ILE A C 1
ATOM 1646 O O . ILE A 1 215 ? -3.488 11.229 25.221 1.00 87.12 215 ILE A O 1
ATOM 1650 N N . LEU A 1 216 ? -5.133 9.691 25.207 1.00 84.50 216 LEU A N 1
ATOM 1651 C CA . LEU A 1 216 ? -4.782 9.088 26.492 1.00 84.50 216 LEU A CA 1
ATOM 1652 C C . LEU A 1 216 ? -3.384 8.459 26.448 1.00 84.50 216 LEU A C 1
ATOM 1654 O O . LEU A 1 216 ? -3.031 7.747 25.499 1.00 84.50 216 LEU A O 1
ATOM 1658 N N . GLN A 1 217 ? -2.599 8.684 27.502 1.00 81.44 217 GLN A N 1
ATOM 1659 C CA . GLN A 1 217 ? -1.282 8.073 27.648 1.00 81.44 217 GLN A CA 1
ATOM 1660 C C . GLN A 1 217 ? -1.400 6.541 27.671 1.00 81.44 217 GLN A C 1
ATOM 1662 O O . GLN A 1 217 ? -2.343 5.982 28.224 1.00 81.44 217 GLN A O 1
ATOM 1667 N N . GLY A 1 218 ? -0.453 5.852 27.032 1.00 83.06 218 GLY A N 1
ATOM 1668 C CA . GLY A 1 218 ? -0.470 4.390 26.921 1.00 83.06 218 GLY A CA 1
ATOM 1669 C C . GLY A 1 218 ? -1.413 3.837 25.845 1.00 83.06 218 GLY A C 1
ATOM 1670 O O . GLY A 1 218 ? -1.526 2.617 25.716 1.00 83.06 218 GLY A O 1
ATOM 1671 N N . SER A 1 219 ? -2.069 4.690 25.050 1.00 90.69 219 SER A N 1
ATOM 1672 C CA . SER A 1 219 ? -2.854 4.245 23.892 1.00 90.69 219 SER A CA 1
ATOM 1673 C C . SER A 1 219 ? -2.007 3.431 22.909 1.00 90.69 219 SER A C 1
ATOM 1675 O O . SER A 1 219 ? -0.858 3.765 22.616 1.00 90.69 219 SER A O 1
ATOM 1677 N N . LYS A 1 220 ? -2.592 2.365 22.360 1.00 93.06 220 LYS A N 1
ATOM 1678 C CA . LYS A 1 220 ? -1.961 1.528 21.338 1.00 93.06 220 LYS A CA 1
ATOM 1679 C C . LYS A 1 220 ? -2.222 2.112 19.960 1.00 93.06 220 LYS A C 1
ATOM 1681 O O . LYS A 1 220 ? -3.359 2.431 19.616 1.00 93.06 220 LYS A O 1
ATOM 1686 N N . VAL A 1 221 ? -1.170 2.195 19.153 1.00 94.12 221 VAL A N 1
ATOM 1687 C CA . VAL A 1 221 ? -1.247 2.699 17.781 1.00 94.12 221 VAL A CA 1
ATOM 1688 C C . VAL A 1 221 ? -1.145 1.535 16.809 1.00 94.12 221 VAL A C 1
ATOM 1690 O O . VAL A 1 221 ? -0.197 0.755 16.863 1.00 94.12 221 VAL A O 1
ATOM 1693 N N . PHE A 1 222 ? -2.099 1.439 15.892 1.00 94.44 222 PHE A N 1
ATOM 1694 C CA . PHE A 1 222 ? -2.118 0.468 14.806 1.00 94.44 222 PHE A CA 1
ATOM 1695 C C . PHE A 1 222 ? -2.031 1.181 13.460 1.00 94.44 222 PHE A C 1
ATOM 1697 O O . PHE A 1 222 ? -2.585 2.262 13.266 1.00 94.44 222 PHE A O 1
ATOM 1704 N N . VAL A 1 223 ? -1.349 0.552 12.512 1.00 93.88 223 VAL A N 1
ATOM 1705 C CA . VAL A 1 223 ? -1.190 1.036 11.138 1.00 93.88 223 VAL A CA 1
ATOM 1706 C C . VAL A 1 223 ? -1.445 -0.102 10.154 1.00 93.88 223 VAL A C 1
ATOM 1708 O O . VAL A 1 223 ? -1.338 -1.273 10.511 1.00 93.88 223 VAL A O 1
ATOM 1711 N N . GLY A 1 224 ? -1.794 0.228 8.914 1.00 92.12 224 GLY A N 1
ATOM 1712 C CA . GLY A 1 224 ? -2.093 -0.758 7.879 1.00 92.12 224 GLY A CA 1
ATOM 1713 C C . GLY A 1 224 ? -2.813 -0.143 6.685 1.00 92.12 224 GLY A C 1
ATOM 1714 O O . GLY A 1 224 ? -2.998 1.074 6.611 1.00 92.12 224 GLY A O 1
ATOM 1715 N N . ASP A 1 225 ? -3.225 -1.004 5.761 1.00 91.88 225 ASP A N 1
ATOM 1716 C CA . ASP A 1 225 ? -4.021 -0.656 4.580 1.00 91.88 225 ASP A CA 1
ATOM 1717 C C . ASP A 1 225 ? -5.430 -1.288 4.618 1.00 91.88 225 ASP A C 1
ATOM 1719 O O . ASP A 1 225 ? -6.265 -0.999 3.760 1.00 91.88 225 ASP A O 1
ATOM 1723 N N . TYR A 1 226 ? -5.710 -2.131 5.616 1.00 92.81 226 TYR A N 1
ATOM 1724 C CA . TYR A 1 226 ? -7.021 -2.710 5.893 1.00 92.81 226 TYR A CA 1
ATOM 1725 C C . TYR A 1 226 ? -7.296 -2.737 7.399 1.00 92.81 226 TYR A C 1
ATOM 1727 O O . TYR A 1 226 ? -6.508 -3.287 8.175 1.00 92.81 226 TYR A O 1
ATOM 1735 N N . PHE A 1 227 ? -8.437 -2.183 7.800 1.00 92.00 227 PHE A N 1
ATOM 1736 C CA . PHE A 1 227 ? -8.913 -2.170 9.179 1.00 92.00 227 PHE A CA 1
ATOM 1737 C C . PHE A 1 227 ? -10.337 -2.712 9.231 1.00 92.00 227 PHE A C 1
ATOM 1739 O O . PHE A 1 227 ? -11.169 -2.341 8.409 1.00 92.00 227 PHE A O 1
ATOM 1746 N N . ASN A 1 228 ? -10.623 -3.553 10.220 1.00 88.94 228 ASN A N 1
ATOM 1747 C CA . ASN A 1 228 ? -11.974 -3.998 10.537 1.00 88.94 228 ASN A CA 1
ATOM 1748 C C . ASN A 1 228 ? -12.125 -4.005 12.059 1.00 88.94 228 ASN A C 1
ATOM 1750 O O . ASN A 1 228 ? -11.551 -4.854 12.741 1.00 88.94 228 ASN A O 1
ATOM 1754 N N . ILE A 1 229 ? -12.815 -2.996 12.591 1.00 86.31 229 ILE A N 1
ATOM 1755 C CA . ILE A 1 229 ? -12.877 -2.712 14.026 1.00 86.31 229 ILE A CA 1
ATOM 1756 C C . ILE A 1 229 ? -14.338 -2.504 14.408 1.00 86.31 229 ILE A C 1
ATOM 1758 O O . ILE A 1 229 ? -14.926 -1.491 14.048 1.00 86.31 229 ILE A O 1
ATOM 1762 N N . LYS A 1 230 ? -14.936 -3.453 15.141 1.00 82.06 230 LYS A N 1
ATOM 1763 C CA . LYS A 1 230 ? -16.310 -3.332 15.678 1.00 82.06 230 LYS A CA 1
ATOM 1764 C C . LYS A 1 230 ? -17.339 -2.844 14.631 1.00 82.06 230 LYS A C 1
ATOM 1766 O O . LYS A 1 230 ? -18.188 -2.008 14.916 1.00 82.06 230 LYS A O 1
ATOM 1771 N N . GLY A 1 231 ? -17.249 -3.359 13.402 1.00 78.62 231 GLY A N 1
ATOM 1772 C CA . GLY A 1 231 ? -18.149 -3.003 12.296 1.00 78.62 231 GLY A CA 1
ATOM 1773 C C . GLY A 1 231 ? -17.711 -1.802 11.447 1.00 78.62 231 GLY A C 1
ATOM 1774 O O . GLY A 1 231 ? -18.274 -1.599 10.374 1.00 78.62 231 GLY A O 1
ATOM 1775 N N . LEU A 1 232 ? -16.681 -1.053 11.856 1.00 86.44 232 LEU A N 1
ATOM 1776 C CA . LEU A 1 232 ? -16.017 -0.064 11.010 1.00 86.44 232 LEU A CA 1
ATOM 1777 C C . LEU A 1 232 ? -14.961 -0.758 10.140 1.00 86.44 232 LEU A C 1
ATOM 1779 O O . LEU A 1 232 ? -13.881 -1.120 10.614 1.00 86.44 232 LEU A O 1
ATOM 1783 N N . GLU A 1 233 ? -15.279 -0.938 8.859 1.00 90.19 233 GLU A N 1
ATOM 1784 C CA . GLU A 1 233 ? -14.353 -1.451 7.848 1.00 90.19 233 GLU A CA 1
ATOM 1785 C C . GLU A 1 233 ? -13.737 -0.293 7.049 1.00 90.19 233 GLU A C 1
ATOM 1787 O O . GLU A 1 233 ? -14.440 0.592 6.562 1.00 90.19 233 GLU A O 1
ATOM 1792 N N . ILE A 1 234 ? -12.410 -0.285 6.909 1.00 90.88 234 ILE A N 1
ATOM 1793 C CA . ILE A 1 234 ? -11.675 0.697 6.106 1.00 90.88 234 ILE A CA 1
ATOM 1794 C C . ILE A 1 234 ? -10.722 -0.047 5.188 1.00 90.88 234 ILE A C 1
ATOM 1796 O O . ILE A 1 234 ? -9.785 -0.708 5.637 1.00 90.88 234 ILE A O 1
ATOM 1800 N N . VAL A 1 235 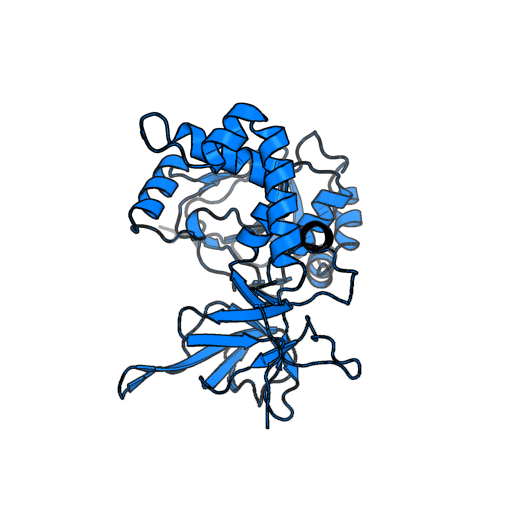? -10.957 0.103 3.888 1.00 90.25 235 VAL A N 1
ATOM 1801 C CA . VAL A 1 235 ? -10.228 -0.597 2.833 1.00 90.25 235 VAL A CA 1
ATOM 1802 C C . VAL A 1 235 ? -9.405 0.409 2.038 1.00 90.25 235 VAL A C 1
ATOM 1804 O O . VAL A 1 235 ? -9.942 1.378 1.510 1.00 90.25 235 VAL A O 1
ATOM 1807 N N . ASN A 1 236 ? -8.100 0.166 1.929 1.00 89.62 236 ASN A N 1
ATOM 1808 C CA . ASN A 1 236 ? -7.163 0.959 1.133 1.00 89.62 236 ASN A CA 1
ATOM 1809 C C . ASN A 1 236 ? -7.255 2.487 1.395 1.00 89.62 236 ASN A C 1
ATOM 1811 O O . ASN A 1 236 ? -7.563 3.274 0.489 1.00 89.62 236 ASN A O 1
ATOM 1815 N N . PRO A 1 237 ? -6.942 2.945 2.624 1.00 91.38 237 PRO A N 1
ATOM 1816 C CA . PRO A 1 237 ? -6.968 4.363 2.988 1.00 91.38 237 PRO A CA 1
ATOM 1817 C C . PRO A 1 237 ? -6.046 5.233 2.120 1.00 91.38 237 PRO A C 1
ATOM 1819 O O . PRO A 1 237 ? -6.298 6.426 1.966 1.00 91.38 237 PRO A O 1
ATOM 1822 N N . HIS A 1 238 ? -5.013 4.660 1.491 1.00 88.31 238 HIS A N 1
ATOM 1823 C CA . HIS A 1 238 ? -4.181 5.374 0.521 1.00 88.31 238 HIS A CA 1
ATOM 1824 C C . HIS A 1 238 ? -5.003 5.943 -0.645 1.00 88.31 238 HIS A C 1
ATOM 1826 O O . HIS A 1 238 ? -4.836 7.118 -0.983 1.00 88.31 238 HIS A O 1
ATOM 1832 N N . ARG A 1 239 ? -5.898 5.150 -1.252 1.00 87.00 239 ARG A N 1
ATOM 1833 C CA . ARG A 1 239 ? -6.736 5.608 -2.377 1.00 87.00 239 ARG A CA 1
ATOM 1834 C C . ARG A 1 239 ? -7.731 6.675 -1.940 1.00 87.00 239 ARG A C 1
ATOM 1836 O O . ARG A 1 239 ? -7.865 7.693 -2.621 1.00 87.00 239 ARG A O 1
ATOM 1843 N N . LEU A 1 240 ? -8.374 6.456 -0.796 1.00 90.00 240 LEU A N 1
ATOM 1844 C CA . LEU A 1 240 ? -9.330 7.389 -0.209 1.00 90.00 240 LEU A CA 1
ATOM 1845 C C . LEU A 1 240 ? -8.687 8.760 0.047 1.00 90.00 240 LEU A C 1
ATOM 1847 O O . LEU A 1 240 ? -9.159 9.778 -0.459 1.00 90.00 240 LEU A O 1
ATOM 1851 N N . LEU A 1 241 ? -7.573 8.785 0.784 1.00 91.38 241 LEU A N 1
ATOM 1852 C CA . LEU A 1 241 ? -6.921 10.030 1.185 1.00 91.38 241 LEU A CA 1
ATOM 1853 C C . LEU A 1 241 ? -6.213 10.720 0.021 1.00 91.38 241 LEU A C 1
ATOM 1855 O O . LEU A 1 241 ? -6.207 11.943 -0.030 1.00 91.38 241 LEU A O 1
ATOM 1859 N N . THR A 1 242 ? -5.693 9.976 -0.960 1.00 89.31 242 THR A N 1
ATOM 1860 C CA . THR A 1 242 ? -5.146 10.579 -2.189 1.00 89.31 242 THR A CA 1
ATOM 1861 C C . THR A 1 242 ? -6.239 11.283 -2.994 1.00 89.31 242 THR A C 1
ATOM 1863 O O . THR A 1 242 ? -6.034 12.405 -3.463 1.00 89.31 242 THR A O 1
ATOM 1866 N N . CYS A 1 243 ? -7.413 10.656 -3.137 1.00 90.06 243 CYS A N 1
ATOM 1867 C CA . CYS A 1 243 ? -8.565 11.290 -3.771 1.00 90.06 243 CYS A CA 1
ATOM 1868 C C . CYS A 1 243 ? -8.976 12.566 -3.025 1.00 90.06 243 CYS A C 1
ATOM 1870 O O . CYS A 1 243 ? -9.151 13.615 -3.652 1.00 90.06 243 CYS A O 1
ATOM 1872 N N . LEU A 1 244 ? -9.058 12.503 -1.692 1.00 91.62 244 LEU A N 1
ATOM 1873 C CA . LEU A 1 244 ? -9.409 13.663 -0.881 1.00 91.62 244 LEU A CA 1
ATOM 1874 C C . LEU A 1 244 ? -8.368 14.785 -1.014 1.00 91.62 244 LEU A C 1
ATOM 1876 O O . LEU A 1 244 ? -8.744 15.921 -1.296 1.00 91.62 244 LEU A O 1
ATOM 1880 N N . SER A 1 245 ? -7.070 14.477 -0.910 1.00 90.69 245 SER A N 1
ATOM 1881 C CA . SER A 1 245 ? -5.983 15.443 -1.126 1.00 90.69 245 SER A CA 1
ATOM 1882 C C . SER A 1 245 ? -6.095 16.131 -2.483 1.00 90.69 245 SER A C 1
ATOM 1884 O O . SER A 1 245 ? -5.949 17.348 -2.559 1.00 90.69 245 SER A O 1
ATOM 1886 N N . SER A 1 246 ? -6.406 15.383 -3.547 1.00 89.44 246 SER A N 1
ATOM 1887 C CA . SER A 1 246 ? -6.607 15.943 -4.886 1.00 89.44 246 SER A CA 1
ATOM 1888 C C . SER A 1 246 ? -7.811 16.894 -4.935 1.00 89.44 246 SER A C 1
ATOM 1890 O O . SER A 1 246 ? -7.679 18.038 -5.375 1.00 89.44 246 SER A O 1
ATOM 1892 N N . LYS A 1 247 ? -8.968 16.475 -4.403 1.00 91.12 247 LYS A N 1
ATOM 1893 C CA . LYS A 1 247 ? -10.196 17.294 -4.357 1.00 91.12 247 LYS A CA 1
ATOM 1894 C C . LYS A 1 247 ? -10.069 18.532 -3.459 1.00 91.12 247 LYS A C 1
ATOM 1896 O O . LYS A 1 247 ? -10.731 19.539 -3.726 1.00 91.12 247 LYS A O 1
ATOM 1901 N N . CYS A 1 248 ? -9.230 18.465 -2.428 1.00 90.06 248 CYS A N 1
ATOM 1902 C CA . CYS A 1 248 ? -8.892 19.575 -1.535 1.00 90.06 248 CYS A CA 1
ATOM 1903 C C . CYS A 1 248 ? -7.676 20.395 -2.003 1.00 90.06 248 CYS A C 1
ATOM 1905 O O . CYS A 1 248 ? -7.348 21.403 -1.380 1.00 90.06 248 CYS A O 1
ATOM 1907 N N . LYS A 1 249 ? -7.017 19.998 -3.102 1.00 87.94 249 LYS A N 1
ATOM 1908 C CA . LYS A 1 249 ? -5.774 20.598 -3.625 1.00 87.94 249 LYS A CA 1
ATOM 1909 C C . LYS A 1 249 ? -4.659 20.721 -2.578 1.00 87.94 249 LYS A C 1
ATOM 1911 O O . LYS A 1 249 ? -3.951 21.723 -2.523 1.00 87.94 249 LYS A O 1
ATOM 1916 N N . MET A 1 250 ? -4.497 19.692 -1.754 1.00 84.56 250 MET A N 1
ATOM 1917 C CA . MET A 1 250 ? -3.432 19.627 -0.755 1.00 84.56 250 MET A CA 1
ATOM 1918 C C . MET A 1 250 ? -2.100 19.283 -1.427 1.00 84.56 250 MET A C 1
ATOM 1920 O O . MET A 1 250 ? -2.033 18.359 -2.237 1.00 84.56 250 MET A O 1
ATOM 1924 N N . LYS A 1 251 ? -1.035 20.019 -1.085 1.00 74.06 251 LYS A N 1
ATOM 1925 C CA . LYS A 1 251 ? 0.318 19.761 -1.612 1.00 74.06 251 LYS A CA 1
ATOM 1926 C C . LYS A 1 251 ? 0.957 18.517 -0.995 1.00 74.06 251 LYS A C 1
ATOM 1928 O O . LYS A 1 251 ? 1.697 17.803 -1.666 1.00 74.06 251 LYS A O 1
ATOM 1933 N N . GLU A 1 252 ? 0.678 18.262 0.278 1.00 75.25 252 GLU A N 1
ATOM 1934 C CA . GLU A 1 252 ? 1.240 17.130 1.007 1.00 75.25 252 GLU A CA 1
ATOM 1935 C C . GLU A 1 252 ? 0.330 15.903 0.976 1.00 75.25 252 GLU A C 1
ATOM 1937 O O . GLU A 1 252 ? -0.891 16.000 0.841 1.00 75.25 252 GLU A O 1
ATOM 1942 N N . ARG A 1 253 ? 0.943 14.725 1.149 1.00 78.00 253 ARG A N 1
ATOM 1943 C CA . ARG A 1 253 ? 0.204 13.475 1.346 1.00 78.00 253 ARG A CA 1
ATOM 1944 C C . ARG A 1 253 ? -0.557 13.540 2.668 1.00 78.00 253 ARG A C 1
ATOM 1946 O O . ARG A 1 253 ? 0.058 13.632 3.731 1.00 78.00 253 ARG A O 1
ATOM 1953 N N . LEU A 1 254 ? -1.879 13.444 2.584 1.00 86.69 254 LEU A N 1
ATOM 1954 C CA . LEU A 1 254 ? -2.753 13.399 3.748 1.00 86.69 254 LEU A CA 1
ATOM 1955 C C . LEU A 1 254 ? -2.610 12.055 4.474 1.00 86.69 254 LEU A C 1
ATOM 1957 O O . LEU A 1 254 ? -2.657 10.991 3.855 1.00 86.69 254 LEU A O 1
ATOM 1961 N N . SER A 1 255 ? -2.455 12.129 5.794 1.00 90.75 255 SER A N 1
ATOM 1962 C CA . SER A 1 255 ? -2.599 10.999 6.714 1.00 90.75 255 SER A CA 1
ATOM 1963 C C . SER A 1 255 ? -3.764 11.309 7.642 1.00 90.75 255 SER A C 1
ATOM 1965 O O . SER A 1 255 ? -3.877 12.443 8.096 1.00 90.75 255 SER A O 1
ATOM 1967 N N . ALA A 1 256 ? -4.596 10.322 7.938 1.00 92.69 256 ALA A N 1
ATOM 1968 C CA . ALA A 1 256 ? -5.685 10.441 8.893 1.00 92.69 256 ALA A CA 1
ATOM 1969 C C . ALA A 1 256 ? -5.352 9.699 10.191 1.00 92.69 256 ALA A C 1
ATOM 1971 O O . ALA A 1 256 ? -4.611 8.710 10.187 1.00 92.69 256 ALA A O 1
ATOM 1972 N N . LEU A 1 257 ? -5.931 10.165 11.291 1.00 95.31 257 LEU A N 1
ATOM 1973 C CA . LEU A 1 257 ? -5.961 9.436 12.551 1.00 95.31 257 LEU A CA 1
ATOM 1974 C C . LEU A 1 257 ? -7.395 8.997 12.808 1.00 95.31 257 LEU A C 1
ATOM 1976 O O . LEU A 1 257 ? -8.323 9.731 12.488 1.00 95.31 257 LEU A O 1
ATOM 1980 N N . ILE A 1 258 ? -7.581 7.819 13.383 1.00 94.94 258 ILE A N 1
ATOM 1981 C CA . ILE A 1 258 ? -8.860 7.392 13.939 1.00 94.94 258 ILE A CA 1
ATOM 1982 C C . ILE A 1 258 ? -8.631 7.113 15.405 1.00 94.94 258 ILE A C 1
ATOM 1984 O O . ILE A 1 258 ? -7.853 6.229 15.748 1.00 94.94 258 ILE A O 1
ATOM 1988 N N . VAL A 1 259 ? -9.298 7.875 16.256 1.00 94.50 259 VAL A N 1
ATOM 1989 C CA . VAL A 1 259 ? -9.249 7.713 17.704 1.00 94.50 259 VAL A CA 1
ATOM 1990 C C . VAL A 1 259 ? -10.511 6.985 18.120 1.00 94.50 259 VAL A C 1
ATOM 1992 O O . VAL A 1 259 ? -11.609 7.456 17.828 1.00 94.50 259 VAL A O 1
ATOM 1995 N N . ALA A 1 260 ? -10.359 5.826 18.746 1.00 92.62 260 ALA A N 1
ATOM 1996 C CA . ALA A 1 260 ? -11.474 5.129 19.364 1.00 92.62 260 ALA A CA 1
ATOM 1997 C C . ALA A 1 260 ? -11.741 5.689 20.766 1.00 92.62 260 ALA A C 1
ATOM 1999 O O . ALA A 1 260 ? -10.809 6.086 21.470 1.00 92.62 260 ALA A O 1
ATOM 2000 N N . ASP A 1 261 ? -13.005 5.697 21.173 1.00 89.38 261 ASP A N 1
ATOM 2001 C CA . ASP A 1 261 ? -13.366 5.853 22.578 1.00 89.38 261 ASP A CA 1
ATOM 2002 C C . ASP A 1 261 ? -12.968 4.611 23.401 1.00 89.38 261 ASP A C 1
ATOM 2004 O O . ASP A 1 261 ? -12.533 3.585 22.870 1.00 89.38 261 ASP A O 1
ATOM 2008 N N . ILE A 1 262 ? -13.090 4.715 24.728 1.00 86.38 262 ILE A N 1
ATOM 2009 C CA . ILE A 1 262 ? -12.701 3.651 25.670 1.00 86.38 262 ILE A CA 1
ATOM 2010 C C . ILE A 1 262 ? -13.488 2.357 25.398 1.00 86.38 262 ILE A C 1
ATOM 2012 O O . ILE A 1 262 ? -12.918 1.268 25.437 1.00 86.38 262 ILE A O 1
ATOM 2016 N N . ASP A 1 263 ? -14.775 2.480 25.058 1.00 86.19 263 ASP A N 1
ATOM 2017 C CA . ASP A 1 263 ? -15.672 1.344 24.820 1.00 86.19 263 ASP A CA 1
ATOM 2018 C C . ASP A 1 263 ? -15.625 0.802 23.380 1.00 86.19 263 ASP A C 1
ATOM 2020 O O . ASP A 1 263 ? -16.323 -0.167 23.058 1.00 86.19 263 ASP A O 1
ATOM 2024 N N . MET A 1 264 ? -14.811 1.398 22.502 1.00 86.69 264 MET A N 1
ATOM 2025 C CA . MET A 1 264 ? -14.698 1.055 21.080 1.00 86.69 264 MET A CA 1
ATOM 2026 C C . MET A 1 264 ? -16.043 1.113 20.327 1.00 86.69 264 MET A C 1
ATOM 2028 O O . MET A 1 264 ? -16.293 0.312 19.418 1.00 86.69 264 MET A O 1
ATOM 2032 N N . ARG A 1 265 ? -16.931 2.030 20.726 1.00 87.44 265 ARG A N 1
ATOM 2033 C CA . ARG A 1 265 ? -18.263 2.247 20.140 1.00 87.44 265 ARG A CA 1
ATOM 2034 C C . ARG A 1 265 ? -18.283 3.445 19.208 1.00 87.44 265 ARG A C 1
ATOM 2036 O O . ARG A 1 265 ? -18.933 3.382 18.165 1.00 87.44 265 ARG A O 1
ATOM 2043 N N . GLN A 1 266 ? -17.585 4.511 19.579 1.00 91.19 266 GLN A N 1
ATOM 2044 C CA . GLN A 1 266 ? -17.483 5.731 18.793 1.00 91.19 266 GLN A CA 1
ATOM 2045 C C . GLN A 1 266 ? -16.045 5.981 18.367 1.00 91.19 266 GLN A C 1
ATOM 2047 O O . GLN A 1 266 ? -15.083 5.708 19.083 1.00 91.19 266 GLN A O 1
ATOM 2052 N N . PHE A 1 267 ? -15.912 6.534 17.170 1.00 94.25 267 PHE A N 1
ATOM 2053 C CA . PHE A 1 267 ? -14.631 6.836 16.566 1.00 94.25 267 PHE A CA 1
ATOM 2054 C C . PHE A 1 267 ? -14.603 8.291 16.116 1.00 94.25 267 PHE A C 1
ATOM 2056 O O . PHE A 1 267 ? -15.599 8.825 15.625 1.00 94.25 267 PHE A O 1
ATOM 2063 N N . VAL A 1 268 ? -13.439 8.921 16.214 1.00 94.38 268 VAL A N 1
ATOM 2064 C CA . VAL A 1 268 ? -13.185 10.247 15.650 1.00 94.38 268 VAL A CA 1
ATOM 2065 C C . VAL A 1 268 ? -12.099 10.118 14.595 1.00 94.38 268 VAL A C 1
ATOM 2067 O O . VAL A 1 268 ? -10.958 9.783 14.905 1.00 94.38 268 VAL A O 1
ATOM 2070 N N . MET A 1 269 ? -12.452 10.377 13.338 1.00 94.56 269 MET A N 1
ATOM 2071 C CA . MET A 1 269 ? -11.493 10.537 12.254 1.00 94.56 269 MET A CA 1
ATOM 2072 C C . MET A 1 269 ? -10.978 11.973 12.251 1.00 94.56 269 MET A C 1
ATOM 2074 O O . MET A 1 269 ? -11.740 12.909 12.028 1.00 94.56 269 MET A O 1
ATOM 2078 N N . ILE A 1 270 ? -9.678 12.137 12.459 1.00 94.25 270 ILE A N 1
ATOM 2079 C CA . ILE A 1 270 ? -9.011 13.431 12.529 1.00 94.25 270 ILE A CA 1
ATOM 2080 C C . ILE A 1 270 ? -8.162 13.622 11.279 1.00 94.25 270 ILE A C 1
ATOM 2082 O O . ILE A 1 270 ? -7.304 12.794 10.950 1.00 94.25 270 ILE A O 1
ATOM 2086 N N . LEU A 1 271 ? -8.405 14.728 10.580 1.00 92.31 271 LEU A N 1
ATOM 2087 C CA . LEU A 1 271 ? -7.693 15.109 9.368 1.00 92.31 271 LEU A CA 1
ATOM 2088 C C . LEU A 1 271 ? -6.847 16.371 9.597 1.00 92.31 271 LEU A C 1
ATOM 2090 O O . LEU A 1 271 ? -7.403 17.420 9.925 1.00 92.31 271 LEU A O 1
ATOM 2094 N N . PRO A 1 272 ? -5.521 16.320 9.379 1.00 88.88 272 PRO A N 1
ATOM 2095 C CA . PRO A 1 272 ? -4.673 17.503 9.423 1.00 88.88 272 PRO A CA 1
ATOM 2096 C C . PRO A 1 272 ? -4.836 18.306 8.128 1.00 88.88 272 PRO A C 1
ATOM 2098 O O . PRO A 1 272 ? -4.177 18.043 7.117 1.00 88.88 272 PRO A O 1
ATOM 2101 N N . ILE A 1 273 ? -5.756 19.268 8.141 1.00 83.69 273 ILE A N 1
ATOM 2102 C CA . ILE A 1 273 ? -6.038 20.147 7.007 1.00 83.69 273 ILE A CA 1
ATOM 2103 C C . ILE A 1 273 ? -5.301 21.465 7.235 1.00 83.69 273 ILE A C 1
ATOM 2105 O O . ILE A 1 273 ? -5.745 22.338 7.975 1.00 83.69 273 ILE A O 1
ATOM 2109 N N . LEU A 1 274 ? -4.149 21.601 6.580 1.00 73.25 274 LEU A N 1
ATOM 2110 C CA . LEU A 1 274 ? -3.349 22.823 6.622 1.00 73.25 274 LEU A CA 1
ATOM 2111 C C . LEU A 1 274 ? -4.078 23.986 5.930 1.00 73.25 274 LEU A C 1
ATOM 2113 O O . LEU A 1 274 ? -4.821 23.778 4.968 1.00 73.25 274 LEU A O 1
ATOM 2117 N N . GLN A 1 275 ? -3.776 25.218 6.348 1.00 68.25 275 GLN A N 1
ATOM 2118 C CA . GLN A 1 275 ? -4.379 26.460 5.828 1.00 68.25 275 GLN A CA 1
ATOM 2119 C C . GLN A 1 275 ? -4.255 26.643 4.302 1.00 68.25 275 GLN A C 1
ATOM 2121 O O . GLN A 1 275 ? -5.017 27.389 3.701 1.00 68.25 275 GLN A O 1
ATOM 2126 N N . SER A 1 276 ? -3.316 25.948 3.652 1.00 69.62 276 SER A N 1
ATOM 2127 C CA . SER A 1 276 ? -3.141 25.974 2.192 1.00 69.62 276 SER A CA 1
ATOM 2128 C C . SER A 1 276 ? -4.162 25.127 1.409 1.00 69.62 276 SER A C 1
ATOM 2130 O O . SER A 1 276 ? -4.131 25.111 0.177 1.00 69.62 276 SER A O 1
ATOM 2132 N N . SER A 1 277 ? -5.053 24.410 2.099 1.00 77.88 277 SER A N 1
ATOM 2133 C CA . SER A 1 277 ? -6.121 23.596 1.510 1.00 77.88 277 SER A CA 1
ATOM 2134 C C . SER A 1 277 ? -7.273 24.449 0.972 1.00 77.88 277 SER A C 1
ATOM 2136 O O . SER A 1 277 ? -7.615 25.482 1.539 1.00 77.88 277 SER A O 1
ATOM 2138 N N . ARG A 1 278 ? -7.935 23.984 -0.097 1.00 83.62 278 ARG A N 1
ATOM 2139 C CA . ARG A 1 278 ? -9.186 24.589 -0.596 1.00 83.62 278 ARG A CA 1
ATOM 2140 C C . ARG A 1 278 ? -10.449 24.043 0.066 1.00 83.62 278 ARG A C 1
ATOM 2142 O O . ARG A 1 278 ? -11.536 24.470 -0.304 1.00 83.62 278 ARG A O 1
ATOM 2149 N N . CYS A 1 279 ? -10.320 23.076 0.970 1.00 85.19 279 CYS A N 1
ATOM 2150 C CA . CYS A 1 279 ? -11.464 22.537 1.693 1.00 85.19 279 CYS A CA 1
ATOM 2151 C C . CYS A 1 279 ? -11.809 23.422 2.889 1.00 85.19 279 CYS A C 1
ATOM 2153 O O . CYS A 1 279 ? -11.001 23.548 3.809 1.00 85.19 279 CYS A O 1
ATOM 2155 N N . THR A 1 280 ? -12.995 24.031 2.864 1.00 80.19 280 THR A N 1
ATOM 2156 C CA . THR A 1 280 ? -13.456 24.975 3.891 1.00 80.19 280 THR A CA 1
ATOM 2157 C C . THR A 1 280 ? -14.394 24.273 4.870 1.00 80.19 280 THR A C 1
ATOM 2159 O O . THR A 1 280 ? -15.603 24.199 4.653 1.00 80.19 280 THR A O 1
ATOM 2162 N N . GLY A 1 281 ? -13.827 23.751 5.957 1.00 83.75 281 GLY A N 1
ATOM 2163 C CA . GLY A 1 281 ? -14.584 23.141 7.052 1.00 83.75 281 GLY A CA 1
ATOM 2164 C C . GLY A 1 281 ? -14.979 21.676 6.838 1.00 83.75 281 GLY A C 1
ATOM 2165 O O . GLY A 1 281 ? -14.764 21.075 5.785 1.00 83.75 281 GLY A O 1
ATOM 2166 N N . VAL A 1 282 ? -15.551 21.090 7.891 1.00 90.19 282 VAL A N 1
ATOM 2167 C CA . VAL A 1 282 ? -15.847 19.651 7.999 1.00 90.19 282 VAL A CA 1
ATOM 2168 C C . VAL A 1 282 ? -16.877 19.179 6.964 1.00 90.19 282 VAL A C 1
ATOM 2170 O O . VAL A 1 282 ? -16.717 18.097 6.402 1.00 90.19 282 VAL A O 1
ATOM 2173 N N . GLU A 1 283 ? -17.903 19.977 6.665 1.00 90.56 283 GLU A N 1
ATOM 2174 C CA . GLU A 1 283 ? -18.969 19.580 5.731 1.00 90.56 283 GLU A CA 1
ATOM 2175 C C . GLU A 1 283 ? -18.493 19.505 4.273 1.00 90.56 283 GLU A C 1
ATOM 2177 O O . GLU A 1 283 ? -18.807 18.544 3.569 1.00 90.56 283 GLU A O 1
ATOM 2182 N N . ASP A 1 284 ? -17.650 20.441 3.822 1.00 91.38 284 ASP A N 1
ATOM 2183 C CA . ASP A 1 284 ? -17.044 20.361 2.485 1.00 91.38 284 ASP A CA 1
ATOM 2184 C C . ASP A 1 284 ? -16.143 19.119 2.353 1.00 91.38 284 ASP A C 1
ATOM 2186 O O . ASP A 1 284 ? -16.150 18.416 1.337 1.00 91.38 284 ASP A O 1
ATOM 2190 N N . ILE A 1 285 ? -15.421 18.776 3.425 1.00 91.75 285 ILE A N 1
ATOM 2191 C CA . ILE A 1 285 ? -14.604 17.560 3.468 1.00 91.75 285 ILE A CA 1
ATOM 2192 C C . ILE A 1 285 ? -15.482 16.313 3.390 1.00 91.75 285 ILE A C 1
ATOM 2194 O O . ILE A 1 285 ? -15.181 15.436 2.582 1.00 91.75 285 ILE A O 1
ATOM 2198 N N . LYS A 1 286 ? -16.572 16.223 4.166 1.00 91.81 286 LYS A N 1
ATOM 2199 C CA . LYS A 1 286 ? -17.525 15.099 4.087 1.00 91.81 286 LYS A CA 1
ATOM 2200 C C . LYS A 1 286 ? -18.069 14.939 2.667 1.00 91.81 286 LYS A C 1
ATOM 2202 O O . LYS A 1 286 ? -18.051 13.833 2.123 1.00 91.81 286 LYS A O 1
ATOM 2207 N N . ASN A 1 287 ? -18.470 16.044 2.039 1.00 91.69 287 ASN A N 1
ATOM 2208 C CA . ASN A 1 287 ? -18.980 16.056 0.670 1.00 91.69 287 ASN A CA 1
ATOM 2209 C C . ASN A 1 287 ? -17.945 15.537 -0.335 1.00 91.69 287 ASN A C 1
ATOM 2211 O O . ASN A 1 287 ? -18.248 14.645 -1.128 1.00 91.69 287 ASN A O 1
ATOM 2215 N N . LYS A 1 288 ? -16.703 16.025 -0.290 1.00 92.75 288 LYS A N 1
ATOM 2216 C CA . LYS A 1 288 ? -15.633 15.556 -1.189 1.00 92.75 288 LYS A CA 1
ATOM 2217 C C . LYS A 1 288 ? -15.208 14.119 -0.901 1.00 92.75 288 LYS A C 1
ATOM 2219 O O . LYS A 1 288 ? -14.950 13.375 -1.847 1.00 92.75 288 LYS A O 1
ATOM 2224 N N . LEU A 1 289 ? -15.163 13.724 0.371 1.00 90.69 289 LEU A N 1
ATOM 2225 C CA . LEU A 1 289 ? -14.849 12.364 0.804 1.00 90.69 289 LEU A CA 1
ATOM 2226 C C . LEU A 1 289 ? -15.878 11.371 0.253 1.00 90.69 289 LEU A C 1
ATOM 2228 O O . LEU A 1 289 ? -15.490 10.320 -0.246 1.00 90.69 289 LEU A O 1
ATOM 2232 N N . SER A 1 290 ? -17.167 11.733 0.247 1.00 89.75 290 SER A N 1
ATOM 2233 C CA . SER A 1 290 ? -18.258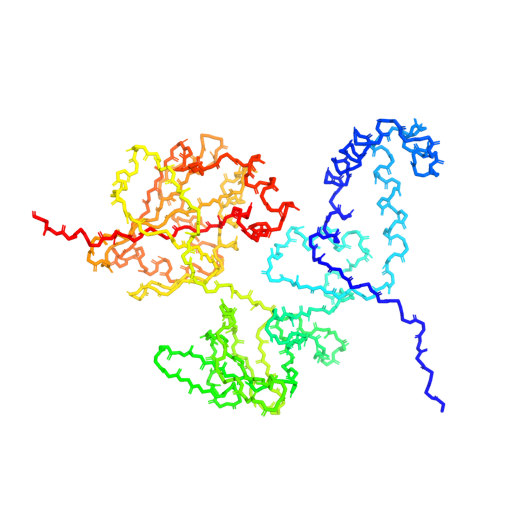 10.904 -0.295 1.00 89.75 290 SER A CA 1
ATOM 2234 C C . SER A 1 290 ? -18.119 10.556 -1.784 1.00 89.75 290 SER A C 1
ATOM 2236 O O . SER A 1 290 ? -18.738 9.608 -2.259 1.00 89.75 290 SER A O 1
ATOM 2238 N N . GLN A 1 291 ? -17.285 11.300 -2.514 1.00 90.81 291 GLN A N 1
ATOM 2239 C CA . GLN A 1 291 ? -17.003 11.102 -3.937 1.00 90.81 291 GLN A CA 1
ATOM 2240 C C . GLN A 1 291 ? -15.710 10.304 -4.175 1.00 90.81 291 GLN A C 1
ATOM 2242 O O . GLN A 1 291 ? -15.256 10.196 -5.316 1.00 90.81 291 GLN A O 1
ATOM 2247 N N . CYS A 1 292 ? -15.060 9.827 -3.112 1.00 90.50 292 CYS A N 1
ATOM 2248 C CA . CYS A 1 292 ? -13.819 9.072 -3.185 1.00 90.50 292 CYS A CA 1
ATOM 2249 C C . CYS A 1 292 ? -14.068 7.557 -3.138 1.00 90.50 292 CYS A C 1
ATOM 2251 O O . CYS A 1 292 ? -15.043 7.104 -2.543 1.00 90.50 292 CYS A O 1
ATOM 2253 N N . PRO A 1 293 ? -13.191 6.754 -3.766 1.00 85.88 293 PRO A N 1
ATOM 2254 C CA . PRO A 1 293 ? -13.354 5.304 -3.816 1.00 85.88 293 PRO A CA 1
ATOM 2255 C C . PRO A 1 293 ? -13.213 4.672 -2.424 1.00 85.88 293 PRO A C 1
ATOM 2257 O O . PRO A 1 293 ? -12.357 5.092 -1.644 1.00 85.88 293 PRO A O 1
ATOM 2260 N N . GLY A 1 294 ? -14.005 3.629 -2.150 1.00 79.19 294 GLY A N 1
ATOM 2261 C CA . GLY A 1 294 ? -13.945 2.867 -0.895 1.00 79.19 294 GLY A CA 1
ATOM 2262 C C . GLY A 1 294 ? -14.546 3.590 0.315 1.00 79.19 294 GLY A C 1
ATOM 2263 O O . GLY A 1 294 ? -14.250 3.234 1.455 1.00 79.19 294 GLY A O 1
ATOM 2264 N N . VAL A 1 295 ? -15.354 4.634 0.094 1.00 88.06 295 VAL A N 1
ATOM 2265 C CA . VAL A 1 295 ? -15.959 5.443 1.163 1.00 88.06 295 VAL A CA 1
ATOM 2266 C C . VAL A 1 295 ? -17.230 4.818 1.746 1.00 88.06 295 VAL A C 1
ATOM 2268 O O . VAL A 1 295 ? -17.752 5.308 2.739 1.00 88.06 295 VAL A O 1
ATOM 2271 N N . GLU A 1 296 ? -17.768 3.744 1.172 1.00 88.31 296 GLU A N 1
ATOM 2272 C CA . GLU A 1 296 ? -19.107 3.232 1.484 1.00 88.31 296 GLU A CA 1
ATOM 2273 C C . GLU A 1 296 ? -19.296 2.903 2.970 1.00 88.31 296 GLU A C 1
ATOM 2275 O O . GLU A 1 296 ? -20.365 3.164 3.526 1.00 88.31 296 GLU A O 1
ATOM 2280 N N . TYR A 1 297 ? -18.274 2.339 3.615 1.00 87.44 297 TYR A N 1
ATOM 2281 C CA . TYR A 1 297 ? -18.295 2.015 5.043 1.00 87.44 297 TYR A CA 1
ATOM 2282 C C . TYR A 1 297 ? -18.078 3.241 5.926 1.00 87.44 297 TYR A C 1
ATOM 2284 O O . TYR A 1 297 ? -18.800 3.426 6.900 1.00 87.44 297 TYR A O 1
ATOM 2292 N N . ILE A 1 298 ? -17.160 4.129 5.543 1.00 90.06 298 ILE A N 1
ATOM 2293 C CA . ILE A 1 298 ? -16.906 5.389 6.254 1.00 90.06 298 ILE A CA 1
ATOM 2294 C C . ILE A 1 298 ? -18.148 6.281 6.219 1.00 90.06 298 ILE A C 1
ATOM 2296 O O . ILE A 1 298 ? -18.559 6.810 7.245 1.00 90.06 298 ILE A O 1
ATOM 2300 N N . ARG A 1 299 ? -18.796 6.407 5.058 1.00 89.94 299 ARG A N 1
ATOM 2301 C CA . ARG A 1 299 ? -20.034 7.172 4.888 1.00 89.94 299 ARG A CA 1
ATOM 2302 C C . ARG A 1 299 ? -21.148 6.617 5.770 1.00 89.94 299 ARG A C 1
ATOM 2304 O O . ARG A 1 299 ? -21.804 7.396 6.451 1.00 89.94 299 ARG A O 1
ATOM 2311 N N . ARG A 1 300 ? -21.335 5.291 5.781 1.00 91.00 300 ARG A N 1
ATOM 2312 C CA . ARG A 1 300 ? -22.318 4.629 6.654 1.00 91.00 300 ARG A CA 1
ATOM 2313 C C . ARG A 1 300 ? -22.015 4.876 8.131 1.00 91.00 300 ARG A C 1
ATOM 2315 O O . ARG A 1 300 ? -22.927 5.221 8.871 1.00 91.00 300 ARG A O 1
ATOM 2322 N N . ALA A 1 301 ? -20.751 4.780 8.540 1.00 91.19 301 ALA A N 1
ATOM 2323 C CA . ALA A 1 301 ? -20.343 5.048 9.916 1.00 91.19 301 ALA A CA 1
ATOM 2324 C C . ALA A 1 301 ? -20.556 6.518 10.319 1.00 91.19 301 ALA A C 1
ATOM 2326 O O . ALA A 1 301 ? -20.983 6.783 11.440 1.00 91.19 301 ALA A O 1
ATOM 2327 N N . ILE A 1 302 ? -20.327 7.472 9.407 1.00 91.50 302 ILE A N 1
ATOM 2328 C CA . ILE A 1 302 ? -20.618 8.897 9.639 1.00 91.50 302 ILE A CA 1
ATOM 2329 C C . ILE A 1 302 ? -22.125 9.135 9.769 1.00 91.50 302 ILE A C 1
ATOM 2331 O O . ILE A 1 302 ? -22.563 9.782 10.713 1.00 91.50 302 ILE A O 1
ATOM 2335 N N . GLN A 1 303 ? -22.927 8.592 8.850 1.00 90.50 303 GLN A N 1
ATOM 2336 C CA . GLN A 1 303 ? -24.389 8.734 8.870 1.00 90.50 303 GLN A CA 1
ATOM 2337 C C . GLN A 1 303 ? -25.026 8.071 10.098 1.00 90.50 303 GLN A C 1
ATOM 2339 O O . GLN A 1 303 ? -26.003 8.582 10.634 1.00 90.50 303 GLN A O 1
ATOM 2344 N N . GLY A 1 304 ? -24.464 6.950 10.554 1.00 89.69 304 GLY A N 1
ATOM 2345 C CA . GLY A 1 304 ? -24.897 6.236 11.754 1.00 89.69 304 GLY A CA 1
ATOM 2346 C C . GLY A 1 304 ? -24.330 6.785 13.066 1.00 89.69 304 GLY A C 1
ATOM 2347 O O . GLY A 1 304 ? -24.470 6.118 14.085 1.00 89.69 304 GLY A O 1
ATOM 2348 N N . ASN A 1 305 ? -23.659 7.946 13.059 1.00 89.62 305 ASN A N 1
ATOM 2349 C CA . ASN A 1 305 ? -22.993 8.551 14.224 1.00 89.62 305 ASN A CA 1
ATOM 2350 C C . ASN A 1 305 ? -21.946 7.656 14.922 1.00 89.62 305 ASN A C 1
ATOM 2352 O O . ASN A 1 305 ? -21.535 7.939 16.045 1.00 89.62 305 ASN A O 1
ATOM 2356 N N . GLN A 1 306 ? -21.478 6.598 14.257 1.00 93.25 306 GLN A N 1
ATOM 2357 C CA . GLN A 1 306 ? -20.392 5.746 14.742 1.00 93.25 306 GLN A CA 1
ATOM 2358 C C . GLN A 1 306 ? -19.026 6.420 14.540 1.00 93.25 306 GLN A C 1
ATOM 2360 O O . GLN A 1 306 ? -18.116 6.229 15.343 1.00 93.25 306 GLN A O 1
ATOM 2365 N N . LEU A 1 307 ? -18.876 7.210 13.472 1.00 93.94 307 LEU A N 1
ATOM 2366 C CA . LEU A 1 307 ? -17.640 7.908 13.120 1.00 93.94 307 LEU A CA 1
ATOM 2367 C C . LEU A 1 307 ? -17.890 9.412 12.984 1.00 93.94 307 LEU A C 1
ATOM 2369 O O . LEU A 1 307 ? -18.613 9.856 12.097 1.00 93.94 307 LEU A O 1
ATOM 2373 N N . ARG A 1 308 ? -17.243 10.219 13.818 1.00 94.75 308 ARG A N 1
ATOM 2374 C CA . ARG A 1 308 ? -17.227 11.680 13.684 1.00 94.75 308 ARG A CA 1
ATOM 2375 C C . ARG A 1 308 ? -16.009 12.130 12.892 1.00 94.75 308 ARG A C 1
ATOM 2377 O O . ARG A 1 308 ? -14.966 11.487 12.940 1.00 94.75 308 ARG A O 1
ATOM 2384 N N . LEU A 1 309 ? -16.141 13.240 12.171 1.00 93.81 309 LEU A N 1
ATOM 2385 C CA . LEU A 1 309 ? -15.040 13.847 11.429 1.00 93.81 309 LEU A CA 1
ATOM 2386 C C . LEU A 1 309 ? -14.617 15.148 12.106 1.00 93.81 309 LEU A C 1
ATOM 2388 O O . LEU A 1 309 ? -15.454 16.022 12.323 1.00 93.81 309 LEU A O 1
ATOM 2392 N N . GLU A 1 310 ? -13.325 15.278 12.381 1.00 92.94 310 GLU A N 1
ATOM 2393 C CA . GLU A 1 310 ? -12.713 16.474 12.953 1.00 92.94 310 GLU A CA 1
ATOM 2394 C C . GLU A 1 310 ? -11.473 16.874 12.150 1.00 92.94 310 GLU A C 1
ATOM 2396 O O . GLU A 1 310 ? -10.859 16.069 11.441 1.00 92.94 310 GLU A O 1
ATOM 2401 N N . THR A 1 311 ? -11.113 18.151 12.232 1.00 90.94 311 THR A N 1
ATOM 2402 C CA . THR A 1 311 ? -9.952 18.706 11.535 1.00 90.94 311 THR A CA 1
ATOM 2403 C C . THR A 1 311 ? -9.046 19.426 12.506 1.00 90.94 311 THR A C 1
ATOM 2405 O O . THR A 1 311 ? -9.535 20.150 13.369 1.00 90.94 311 THR A O 1
ATOM 2408 N N . ILE A 1 312 ? -7.741 19.305 12.293 1.00 89.75 312 ILE A N 1
ATOM 2409 C CA . ILE A 1 312 ? -6.731 20.103 12.988 1.00 89.75 312 ILE A CA 1
ATOM 2410 C C . ILE A 1 312 ? -5.896 20.875 11.969 1.00 89.75 312 ILE A C 1
ATOM 2412 O O . ILE A 1 312 ? -5.714 20.422 10.835 1.00 89.75 312 ILE A O 1
ATOM 2416 N N . SER A 1 313 ? -5.372 22.028 12.374 1.00 84.62 313 SER A N 1
ATOM 2417 C CA . SER A 1 313 ? -4.477 22.846 11.546 1.00 84.62 313 SER A CA 1
ATOM 2418 C C . SER A 1 313 ? -2.992 22.579 11.802 1.00 84.62 313 SER A C 1
ATOM 2420 O O . SER A 1 313 ? -2.151 23.104 11.073 1.00 84.62 313 SER A O 1
ATOM 2422 N N . SER A 1 314 ? -2.662 21.788 12.825 1.00 83.62 314 SER A N 1
ATOM 2423 C CA . SER A 1 314 ? -1.298 21.442 13.227 1.00 83.62 314 SER A CA 1
ATOM 2424 C C . SER A 1 314 ? -0.912 20.019 12.806 1.00 83.62 314 SER A C 1
ATOM 2426 O O . SER A 1 314 ? -1.733 19.223 12.338 1.00 83.62 314 SER A O 1
ATOM 2428 N N . GLN A 1 315 ? 0.377 19.691 12.929 1.00 86.44 315 GLN A N 1
ATOM 2429 C CA . GLN A 1 315 ? 0.844 18.325 12.720 1.00 86.44 315 GLN A CA 1
ATOM 2430 C C . GLN A 1 315 ? 0.335 17.430 13.869 1.00 86.44 315 GLN A C 1
ATOM 2432 O O . GLN A 1 315 ? 0.570 17.748 15.033 1.00 86.44 315 GLN A O 1
ATOM 2437 N N . PRO A 1 316 ? -0.331 16.297 13.580 1.00 89.25 316 PRO A N 1
ATOM 2438 C CA . PRO A 1 316 ? -1.031 15.530 14.611 1.00 89.25 316 PRO A CA 1
ATOM 2439 C C . PRO A 1 316 ? -0.093 14.770 15.553 1.00 89.25 316 PRO A C 1
ATOM 2441 O O . PRO A 1 316 ? -0.448 14.508 16.700 1.00 89.25 316 PRO A O 1
ATOM 2444 N N . PHE A 1 317 ? 1.083 14.372 15.069 1.00 90.56 317 PHE A N 1
ATOM 2445 C CA . PHE A 1 317 ? 2.069 13.644 15.857 1.00 90.56 317 PHE A CA 1
ATOM 2446 C C . PHE A 1 317 ? 3.473 13.755 15.265 1.00 90.56 317 PHE A C 1
ATOM 2448 O O . PHE A 1 317 ? 3.662 14.031 14.074 1.00 90.56 317 PHE A O 1
ATOM 2455 N N . GLU A 1 318 ? 4.452 13.432 16.097 1.00 89.19 318 GLU A N 1
ATOM 2456 C CA . GLU A 1 318 ? 5.848 13.218 15.736 1.00 89.19 318 GLU A CA 1
ATOM 2457 C C . GLU A 1 318 ? 6.311 11.849 16.241 1.00 89.19 318 GLU A C 1
ATOM 2459 O O . GLU A 1 318 ? 5.710 11.271 17.145 1.00 89.19 318 GLU A O 1
ATOM 2464 N N . THR A 1 319 ? 7.369 11.300 15.650 1.00 89.38 319 THR A N 1
ATOM 2465 C CA . THR A 1 319 ? 8.008 10.096 16.193 1.00 89.38 319 THR A CA 1
ATOM 2466 C C . THR A 1 319 ? 8.843 10.481 17.409 1.00 89.38 319 THR A C 1
ATOM 2468 O O . THR A 1 319 ? 9.562 11.476 17.358 1.00 89.38 319 THR A O 1
ATOM 2471 N N . GLU A 1 320 ? 8.782 9.698 18.488 1.00 90.44 320 GLU A N 1
ATOM 2472 C CA . GLU A 1 320 ? 9.602 9.953 19.687 1.00 90.44 320 GLU A CA 1
ATOM 2473 C C . GLU A 1 320 ? 11.099 9.899 19.364 1.00 90.44 320 GLU A C 1
ATOM 2475 O O . GLU A 1 320 ? 11.876 10.748 19.794 1.00 90.44 320 GLU A O 1
ATOM 2480 N N . THR A 1 321 ? 11.496 8.924 18.546 1.00 89.88 321 THR A N 1
ATOM 2481 C CA . THR A 1 321 ? 12.852 8.833 18.005 1.00 89.88 321 THR A CA 1
ATOM 2482 C C . THR A 1 321 ? 12.977 9.696 16.744 1.00 89.88 321 THR A C 1
ATOM 2484 O O . THR A 1 321 ? 12.157 9.549 15.826 1.00 89.88 321 THR A O 1
ATOM 2487 N N . PRO A 1 322 ? 14.014 10.545 16.620 1.00 89.81 322 PRO A N 1
ATOM 2488 C CA . PRO A 1 322 ? 14.257 11.319 15.410 1.00 89.81 322 PRO A CA 1
ATOM 2489 C C . PRO A 1 322 ? 14.417 10.439 14.164 1.00 89.81 322 PRO A C 1
ATOM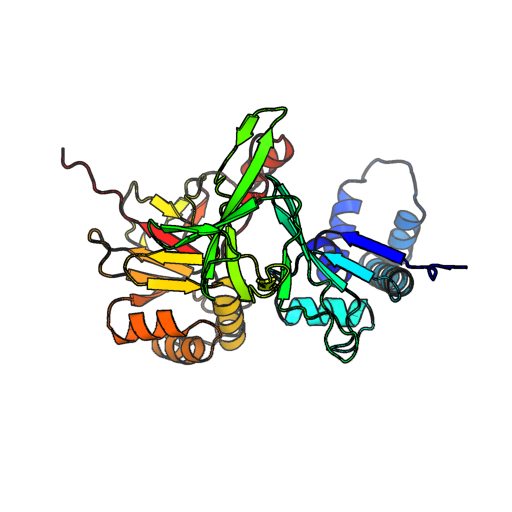 2491 O O . PRO A 1 322 ? 15.050 9.380 14.180 1.00 89.81 322 PRO A O 1
ATOM 2494 N N . LYS A 1 323 ? 13.904 10.914 13.024 1.00 86.50 323 LYS A N 1
ATOM 2495 C CA . LYS A 1 323 ? 13.959 10.178 11.748 1.00 86.50 323 LYS A CA 1
ATOM 2496 C C . LYS A 1 323 ? 15.387 9.841 11.298 1.00 86.50 323 LYS A C 1
ATOM 2498 O O . LYS A 1 323 ? 15.593 8.806 10.667 1.00 86.50 323 LYS A O 1
ATOM 2503 N N . SER A 1 324 ? 16.360 10.702 11.594 1.00 89.56 324 SER A N 1
ATOM 2504 C CA . SER A 1 324 ? 17.781 10.481 11.287 1.00 89.56 324 SER A CA 1
ATOM 2505 C C . SER A 1 324 ? 18.339 9.254 12.012 1.00 89.56 324 SER A C 1
ATOM 2507 O O . SER A 1 324 ? 19.048 8.448 11.408 1.00 89.56 324 SER A O 1
ATOM 2509 N N . GLU A 1 325 ? 17.968 9.075 13.276 1.00 92.31 325 GLU A N 1
ATOM 2510 C CA . GLU A 1 325 ? 18.358 7.925 14.083 1.00 92.31 325 GLU A CA 1
ATOM 2511 C C . GLU A 1 325 ? 17.637 6.656 13.621 1.00 92.31 325 GLU A C 1
ATOM 2513 O O . GLU A 1 325 ? 18.290 5.645 13.363 1.00 92.31 325 GLU A O 1
ATOM 2518 N N . LEU A 1 326 ? 16.318 6.722 13.390 1.00 89.94 326 LEU A N 1
ATOM 2519 C CA . LEU A 1 326 ? 15.562 5.604 12.809 1.00 89.94 326 LEU A CA 1
ATOM 2520 C C . LEU A 1 326 ? 16.184 5.138 11.485 1.00 89.94 326 LEU A C 1
ATOM 2522 O O . LEU A 1 326 ? 16.329 3.940 11.248 1.00 89.94 326 LEU A O 1
ATOM 2526 N N . LEU A 1 327 ? 16.599 6.077 10.629 1.00 89.06 327 LEU A N 1
ATOM 2527 C CA . LEU A 1 327 ? 17.270 5.769 9.369 1.00 89.06 327 LEU A CA 1
ATOM 2528 C C . LEU A 1 327 ? 18.614 5.064 9.591 1.00 89.06 327 LEU A C 1
ATOM 2530 O O . LEU A 1 327 ? 18.919 4.122 8.862 1.00 89.06 327 LEU A O 1
ATOM 2534 N N . LYS A 1 328 ? 19.411 5.497 10.575 1.00 90.56 328 LYS A N 1
ATOM 2535 C CA . LYS A 1 328 ? 20.692 4.860 10.917 1.00 90.56 328 LYS A CA 1
ATOM 2536 C C . LYS A 1 328 ? 20.480 3.415 11.373 1.00 90.56 328 LYS A C 1
ATOM 2538 O O . LYS A 1 328 ? 21.109 2.514 10.830 1.00 90.56 328 LYS A O 1
ATOM 2543 N N . ARG A 1 329 ? 19.524 3.182 12.272 1.00 91.06 329 ARG A N 1
ATOM 2544 C CA . ARG A 1 329 ? 19.182 1.841 12.776 1.00 91.06 329 ARG A CA 1
ATOM 2545 C C . ARG A 1 329 ? 18.674 0.914 11.671 1.00 91.06 329 ARG A C 1
ATOM 2547 O O . ARG A 1 329 ? 19.050 -0.251 11.613 1.00 91.06 329 ARG A O 1
ATOM 2554 N N . VAL A 1 330 ? 17.883 1.441 10.734 1.00 87.50 330 VAL A N 1
ATOM 2555 C CA . VAL A 1 330 ? 17.458 0.694 9.538 1.00 87.50 330 VAL A CA 1
ATOM 2556 C C . VAL A 1 330 ? 18.638 0.354 8.624 1.00 87.50 330 VAL A C 1
ATOM 2558 O O . VAL A 1 330 ? 18.701 -0.757 8.105 1.00 87.50 330 VAL A O 1
ATOM 2561 N N . LYS A 1 331 ? 19.582 1.283 8.418 1.00 85.38 331 LYS A N 1
ATOM 2562 C CA . LYS A 1 331 ? 20.799 1.027 7.627 1.00 85.38 331 LYS A CA 1
ATOM 2563 C C . LYS A 1 331 ? 21.693 -0.038 8.268 1.00 85.38 331 LYS A C 1
ATOM 2565 O O . LYS A 1 331 ? 22.281 -0.825 7.538 1.00 85.38 331 LYS A O 1
ATOM 2570 N N . ASN A 1 332 ? 21.736 -0.087 9.597 1.00 90.38 332 ASN A N 1
ATOM 2571 C CA . ASN A 1 332 ? 22.474 -1.089 10.368 1.00 90.38 332 ASN A CA 1
ATOM 2572 C C . ASN A 1 332 ? 21.757 -2.450 10.464 1.00 90.38 332 ASN A C 1
ATOM 2574 O O . ASN A 1 332 ? 22.305 -3.383 11.037 1.00 90.38 332 ASN A O 1
ATOM 2578 N N . GLY A 1 333 ? 20.526 -2.574 9.951 1.00 85.44 333 GLY A N 1
ATOM 2579 C CA . GLY A 1 333 ? 19.737 -3.808 10.035 1.00 85.44 333 GLY A CA 1
ATOM 2580 C C . GLY A 1 333 ? 19.050 -4.052 11.386 1.00 85.44 333 GLY A C 1
ATOM 2581 O O . GLY A 1 333 ? 18.386 -5.069 11.548 1.00 85.44 333 GLY A O 1
ATOM 2582 N N . GLU A 1 334 ? 19.140 -3.118 12.335 1.00 88.06 334 GLU A N 1
ATOM 2583 C CA . GLU A 1 334 ? 18.505 -3.228 13.658 1.00 88.06 334 GLU A CA 1
ATOM 2584 C C . GLU A 1 334 ? 16.977 -3.088 13.593 1.00 88.06 334 GLU A C 1
ATOM 2586 O O . GLU A 1 334 ? 16.251 -3.589 14.450 1.00 88.06 334 GLU A O 1
ATOM 2591 N N . LEU A 1 335 ? 16.480 -2.356 12.591 1.00 85.00 335 LEU A N 1
ATOM 2592 C CA . LEU A 1 335 ? 15.064 -2.070 12.390 1.00 85.00 335 LEU A CA 1
ATOM 2593 C C . LEU A 1 335 ? 14.648 -2.359 10.939 1.00 85.00 335 LEU A C 1
ATOM 2595 O O . LEU A 1 335 ? 15.399 -2.065 10.006 1.00 85.00 335 LEU A O 1
ATOM 2599 N N . PRO A 1 336 ? 13.424 -2.863 10.697 1.00 80.44 336 PRO A N 1
ATOM 2600 C CA . PRO A 1 336 ? 12.927 -3.054 9.342 1.00 80.44 336 PRO A CA 1
ATOM 2601 C C . PRO A 1 336 ? 12.663 -1.712 8.643 1.00 80.44 336 PRO A C 1
ATOM 2603 O O . PRO A 1 336 ? 12.114 -0.779 9.232 1.00 80.44 336 PRO A O 1
ATOM 2606 N N . LYS A 1 337 ? 12.943 -1.646 7.332 1.00 78.31 337 LYS A N 1
ATOM 2607 C CA . LYS A 1 337 ? 12.707 -0.455 6.484 1.00 78.31 337 LYS A CA 1
ATOM 2608 C C . LYS A 1 337 ? 11.276 0.090 6.571 1.00 78.31 337 LYS A C 1
ATOM 2610 O O . LYS A 1 337 ? 11.071 1.294 6.435 1.00 78.31 337 LYS A O 1
ATOM 2615 N N . GLY A 1 338 ? 10.296 -0.782 6.826 1.00 75.81 338 GLY A N 1
ATOM 2616 C CA . GLY A 1 338 ? 8.882 -0.419 6.960 1.00 75.81 338 GLY A CA 1
ATOM 2617 C C . GLY A 1 338 ? 8.584 0.591 8.075 1.00 75.81 338 GLY A C 1
ATOM 2618 O O . GLY A 1 338 ? 7.588 1.302 7.976 1.00 75.81 338 GLY A O 1
ATOM 2619 N N . ILE A 1 339 ? 9.457 0.725 9.082 1.00 82.75 339 ILE A N 1
ATOM 2620 C CA . ILE A 1 339 ? 9.314 1.718 10.163 1.00 82.75 339 ILE A CA 1
ATOM 2621 C C . ILE A 1 339 ? 9.447 3.159 9.649 1.00 82.75 339 ILE A C 1
ATOM 2623 O O . ILE A 1 339 ? 8.868 4.076 10.220 1.00 82.75 339 ILE A O 1
ATOM 2627 N N . LEU A 1 340 ? 10.152 3.372 8.534 1.00 81.56 340 LEU A N 1
ATOM 2628 C CA . LEU A 1 340 ? 10.313 4.699 7.929 1.00 81.56 340 LEU A CA 1
ATOM 2629 C C . LEU A 1 340 ? 9.105 5.119 7.075 1.00 81.56 340 LEU A C 1
ATOM 2631 O O . LEU A 1 340 ? 9.069 6.248 6.575 1.00 81.56 340 LEU A O 1
ATOM 2635 N N . LYS A 1 341 ? 8.133 4.220 6.858 1.00 83.50 341 LYS A N 1
ATOM 2636 C CA . LYS A 1 341 ? 6.937 4.501 6.057 1.00 83.50 341 LYS A CA 1
ATOM 2637 C C . LYS A 1 341 ? 6.000 5.419 6.848 1.00 83.50 341 LYS A C 1
ATOM 2639 O O . LYS A 1 341 ? 5.589 5.096 7.958 1.00 83.50 341 LYS A O 1
ATOM 2644 N N . ARG A 1 342 ? 5.593 6.534 6.234 1.00 84.81 342 ARG A N 1
ATOM 2645 C CA . ARG A 1 342 ? 4.429 7.309 6.687 1.00 84.81 342 ARG A CA 1
ATOM 2646 C C . ARG A 1 342 ? 3.166 6.585 6.231 1.00 84.81 342 ARG A C 1
ATOM 2648 O O . ARG A 1 342 ? 2.962 6.416 5.026 1.00 84.81 342 ARG A O 1
ATOM 2655 N N . TRP A 1 343 ? 2.349 6.145 7.180 1.00 90.56 343 TRP A N 1
ATOM 2656 C CA . TRP A 1 343 ? 1.111 5.429 6.887 1.00 90.56 343 TRP A CA 1
ATOM 2657 C C . TRP A 1 343 ? -0.017 6.410 6.531 1.00 90.56 343 TRP A C 1
ATOM 2659 O O . TRP A 1 343 ? -0.014 7.561 6.979 1.00 90.56 343 TRP A O 1
ATOM 2669 N N . PRO A 1 344 ? -0.969 6.001 5.680 1.00 90.88 344 PRO A N 1
ATOM 2670 C CA . PRO A 1 344 ? -2.125 6.825 5.341 1.00 90.88 344 PRO A CA 1
ATOM 2671 C C . PRO A 1 344 ? -3.087 6.929 6.526 1.00 90.88 344 PRO A C 1
ATOM 2673 O O . PRO A 1 344 ? -3.745 7.946 6.682 1.00 90.88 344 PRO A O 1
ATOM 2676 N N . LEU A 1 345 ? -3.157 5.903 7.374 1.00 93.62 345 LEU A N 1
ATOM 2677 C CA . LEU A 1 345 ? -4.092 5.831 8.484 1.00 93.62 345 LEU A CA 1
ATOM 2678 C C . LEU A 1 345 ? -3.396 5.298 9.733 1.00 93.62 345 LEU A C 1
ATOM 2680 O O . LEU A 1 345 ? -2.672 4.302 9.664 1.00 93.62 345 LEU A O 1
ATOM 2684 N N . TYR A 1 346 ? -3.653 5.962 10.854 1.00 95.12 346 TYR A N 1
ATOM 2685 C CA . TYR A 1 346 ? -3.233 5.552 12.188 1.00 95.12 346 TYR A CA 1
ATOM 2686 C C . TYR A 1 346 ? -4.483 5.351 13.036 1.00 95.12 346 TYR A C 1
ATOM 2688 O O . TYR A 1 346 ? -5.258 6.284 13.215 1.00 95.12 346 TYR A O 1
ATOM 2696 N N . LEU A 1 347 ? -4.688 4.145 13.550 1.00 95.44 347 LEU A N 1
ATOM 2697 C CA . LEU A 1 347 ? -5.749 3.852 14.503 1.00 95.44 347 LEU A CA 1
ATOM 2698 C C . LEU A 1 347 ? -5.177 3.916 15.918 1.00 95.44 347 LEU A C 1
ATOM 2700 O O . LEU A 1 347 ? -4.200 3.235 16.218 1.00 95.44 347 LEU A O 1
ATOM 2704 N N . ILE A 1 348 ? -5.810 4.691 16.783 1.00 95.25 348 ILE A N 1
ATOM 2705 C CA . ILE A 1 348 ? -5.448 4.851 18.184 1.00 95.25 348 ILE A CA 1
ATOM 2706 C C . ILE A 1 348 ? -6.542 4.208 19.018 1.00 95.25 348 ILE A C 1
ATOM 2708 O O . ILE A 1 348 ? -7.699 4.624 18.965 1.00 95.25 348 ILE A O 1
ATOM 2712 N N . ILE A 1 349 ? -6.157 3.190 19.776 1.00 92.69 349 ILE A N 1
ATOM 2713 C CA . ILE A 1 349 ? -7.032 2.487 20.706 1.00 92.69 349 ILE A CA 1
ATOM 2714 C C . ILE A 1 349 ? -6.558 2.817 22.123 1.00 92.69 349 ILE A C 1
ATOM 2716 O O . ILE A 1 349 ? -5.389 2.546 22.428 1.00 92.69 349 ILE A O 1
ATOM 2720 N N . PRO A 1 350 ? -7.419 3.370 22.991 1.00 88.38 350 PRO A N 1
ATOM 2721 C CA . PRO A 1 350 ? -7.096 3.538 24.400 1.00 88.38 350 PRO A CA 1
ATOM 2722 C C . PRO A 1 350 ? -6.676 2.196 25.001 1.00 88.38 350 PRO A C 1
ATOM 2724 O O . PRO A 1 350 ? -7.340 1.179 24.795 1.00 88.38 350 PRO A O 1
ATOM 2727 N N . SER A 1 351 ? -5.569 2.165 25.743 1.00 81.12 351 SER A N 1
ATOM 2728 C CA . SER A 1 351 ? -5.350 1.020 26.625 1.00 81.12 351 SER A CA 1
ATOM 2729 C C . SER A 1 351 ? -6.334 1.158 27.783 1.00 81.12 351 SER A C 1
ATOM 2731 O O . SER A 1 351 ? -6.409 2.254 28.343 1.00 81.12 351 SER A O 1
ATOM 2733 N N . PRO A 1 352 ? -7.083 0.106 28.159 1.00 60.12 352 PRO A N 1
ATOM 2734 C CA . PRO A 1 352 ? -7.813 0.141 29.413 1.00 60.12 352 PRO A CA 1
ATOM 2735 C C . PRO A 1 352 ? -6.775 0.376 30.507 1.00 60.12 352 PRO A C 1
ATOM 2737 O O . PRO A 1 352 ? -5.877 -0.444 30.709 1.00 60.12 352 PRO A O 1
ATOM 2740 N N . THR A 1 353 ? -6.828 1.541 31.146 1.00 50.06 353 THR A N 1
ATOM 2741 C CA . THR A 1 353 ? -6.061 1.790 32.356 1.00 50.06 353 THR A CA 1
ATOM 2742 C C . THR A 1 353 ? -6.476 0.716 33.351 1.00 50.06 353 THR A C 1
ATOM 2744 O O . THR A 1 353 ? -7.653 0.598 33.687 1.00 50.06 353 THR A O 1
ATOM 2747 N N . LEU A 1 354 ? -5.511 -0.091 33.800 1.00 41.50 354 LEU A N 1
ATOM 2748 C CA . LEU A 1 354 ? -5.622 -0.754 35.092 1.00 41.50 354 LEU A CA 1
ATOM 2749 C C . LEU A 1 354 ? -5.882 0.374 36.090 1.00 41.50 354 LEU A C 1
ATOM 2751 O O . LEU A 1 354 ? -5.001 1.196 36.336 1.00 41.50 354 LEU A O 1
ATOM 2755 N N . ALA A 1 355 ? -7.126 0.485 36.549 1.00 31.39 355 ALA A N 1
ATOM 2756 C CA . ALA A 1 355 ? -7.451 1.306 37.697 1.00 31.39 355 ALA A CA 1
ATOM 2757 C C . ALA A 1 355 ? -6.614 0.757 38.858 1.00 31.39 355 ALA A C 1
ATOM 2759 O O . ALA A 1 355 ? -6.797 -0.397 39.249 1.00 31.39 355 ALA A O 1
ATOM 2760 N N . HIS A 1 356 ? -5.630 1.538 39.299 1.00 32.88 356 HIS A N 1
ATOM 2761 C CA . HIS A 1 356 ? -4.914 1.299 40.544 1.00 32.88 356 HIS A CA 1
ATOM 2762 C C . HIS A 1 356 ? -5.653 1.978 41.686 1.00 32.88 356 HIS A C 1
ATOM 2764 O O . HIS A 1 356 ? -6.120 3.122 41.468 1.00 32.88 356 HIS A O 1
#